Protein AF-A0A368VB04-F1 (afdb_monomer)

Radius of gyration: 42.44 Å; Cα contacts (8 Å, |Δi|>4): 68; chains: 1; bounding box: 79×36×116 Å

Sequence (180 aa):
MKTEEIRTQLQAIEAELATLAPISDSELEAQVAAGADAAELVAQDNERAMRRRVLNIQRQGLNTKLSAAIKEEAGPTVAQHQKEREKAVQAARKALQNAHAAADALAAALGDWDQAARDAEFCGIQANNAAKEAGIPKPVEPVGIGSQEFAELDKRVYQVLRPQRVPGVQLGKQQIESGV

Structure (mmCIF, N/CA/C/O backbone):
data_AF-A0A368VB04-F1
#
_entry.id   AF-A0A368VB04-F1
#
loop_
_atom_site.group_PDB
_atom_site.id
_atom_site.type_symbol
_atom_site.label_atom_id
_atom_site.label_alt_id
_atom_site.label_comp_id
_atom_site.label_asym_id
_atom_site.label_entity_id
_atom_site.label_seq_id
_atom_site.pdbx_PDB_ins_code
_atom_site.Cartn_x
_atom_site.Cartn_y
_atom_site.Cartn_z
_atom_site.occupancy
_atom_site.B_iso_or_equiv
_atom_site.auth_seq_id
_atom_site.auth_comp_id
_atom_site.auth_asym_id
_atom_site.auth_atom_id
_atom_site.pdbx_PDB_model_num
ATOM 1 N N . MET A 1 1 ? 0.640 -0.603 32.727 1.00 58.84 1 MET A N 1
ATOM 2 C CA . MET A 1 1 ? -0.520 -1.487 32.495 1.00 58.84 1 MET A CA 1
ATOM 3 C C . MET A 1 1 ? -0.385 -2.012 31.084 1.00 58.84 1 MET A C 1
ATOM 5 O O . MET A 1 1 ? -0.272 -1.191 30.182 1.00 58.84 1 MET A O 1
ATOM 9 N N . LYS A 1 2 ? -0.282 -3.326 30.896 1.00 80.81 2 LYS A N 1
ATOM 10 C CA . LYS A 1 2 ? -0.144 -3.936 29.562 1.00 80.81 2 LYS A CA 1
ATOM 11 C C . LYS A 1 2 ? -1.504 -3.949 28.859 1.00 80.81 2 LYS A C 1
ATOM 13 O O . LYS A 1 2 ? -2.521 -4.098 29.530 1.00 80.81 2 LYS A O 1
ATOM 18 N N . THR A 1 3 ? -1.539 -3.822 27.534 1.00 86.50 3 THR A N 1
ATOM 19 C CA . THR A 1 3 ? -2.775 -3.800 26.718 1.00 86.50 3 THR A CA 1
ATOM 20 C C . THR A 1 3 ? -3.736 -4.954 27.045 1.00 86.50 3 THR A C 1
ATOM 22 O O . THR A 1 3 ? -4.945 -4.744 27.143 1.00 86.50 3 THR A O 1
ATOM 25 N N . GLU A 1 4 ? -3.202 -6.144 27.329 1.00 89.00 4 GLU A N 1
ATOM 26 C CA . GLU A 1 4 ? -3.970 -7.315 27.784 1.00 89.00 4 GLU A CA 1
ATOM 27 C C . GLU A 1 4 ? -4.659 -7.118 29.143 1.00 89.00 4 GLU A C 1
ATOM 29 O O . GLU A 1 4 ? -5.818 -7.486 29.308 1.00 89.00 4 GLU A O 1
ATOM 34 N N . GLU A 1 5 ? -4.010 -6.460 30.108 1.00 90.44 5 GLU A N 1
ATO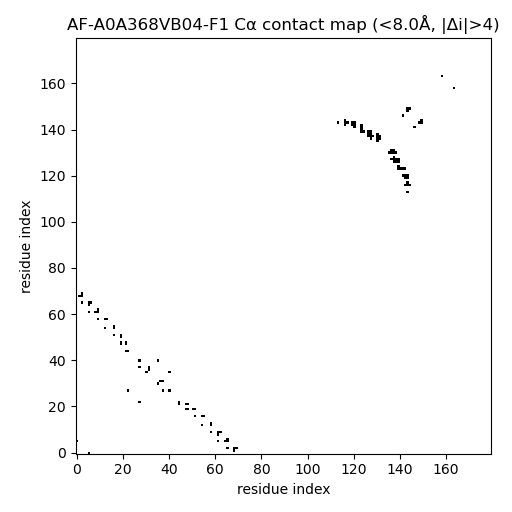M 35 C CA . GLU A 1 5 ? -4.615 -6.176 31.419 1.00 90.44 5 GLU A CA 1
ATOM 36 C C . GLU A 1 5 ? -5.828 -5.246 31.278 1.00 90.44 5 GLU A C 1
ATOM 38 O O . GLU A 1 5 ? -6.829 -5.413 31.975 1.00 90.44 5 GLU A O 1
ATOM 43 N N . ILE A 1 6 ? -5.767 -4.287 30.345 1.00 90.56 6 ILE A N 1
ATOM 44 C CA . ILE A 1 6 ? -6.876 -3.365 30.063 1.00 90.56 6 ILE A CA 1
ATOM 45 C C . ILE A 1 6 ? -8.047 -4.109 29.407 1.00 90.56 6 ILE A C 1
ATOM 47 O O . ILE A 1 6 ? -9.202 -3.860 29.754 1.00 90.56 6 ILE A O 1
ATOM 51 N N . ARG A 1 7 ? -7.763 -5.043 28.487 1.00 91.31 7 ARG A N 1
ATOM 52 C CA . ARG A 1 7 ? -8.779 -5.881 27.826 1.00 91.31 7 ARG A CA 1
ATOM 53 C C . ARG A 1 7 ? -9.513 -6.774 28.819 1.00 91.31 7 ARG A C 1
ATOM 55 O O . ARG A 1 7 ? -10.739 -6.799 28.802 1.00 91.31 7 ARG A O 1
ATOM 62 N N . THR A 1 8 ? -8.788 -7.429 29.722 1.00 94.19 8 THR A N 1
ATOM 63 C CA . THR A 1 8 ? -9.392 -8.267 30.768 1.00 94.19 8 THR A CA 1
ATOM 64 C C . THR A 1 8 ? -10.298 -7.449 31.691 1.00 94.19 8 THR A C 1
ATOM 66 O O . THR A 1 8 ? -11.404 -7.878 32.015 1.00 94.19 8 THR A O 1
ATOM 69 N N . GLN A 1 9 ? -9.878 -6.238 32.079 1.00 93.12 9 GLN A N 1
ATOM 70 C CA . GLN A 1 9 ? -10.713 -5.340 32.887 1.00 93.12 9 GLN A CA 1
ATOM 71 C C . GLN A 1 9 ? -11.972 -4.879 32.137 1.00 93.12 9 GLN A C 1
ATOM 73 O O .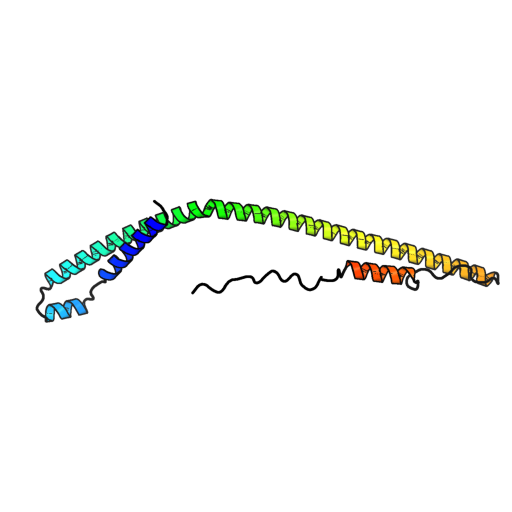 GLN A 1 9 ? -13.049 -4.827 32.727 1.00 93.12 9 GLN A O 1
ATOM 78 N N . LEU A 1 10 ? -11.864 -4.576 30.840 1.00 93.12 10 LEU A N 1
ATOM 79 C CA . LEU A 1 10 ? -13.018 -4.231 30.005 1.00 93.12 10 LEU A CA 1
ATOM 80 C C . LEU A 1 10 ? -14.009 -5.393 29.888 1.00 93.12 10 LEU A C 1
ATOM 82 O O . LEU A 1 10 ? -15.202 -5.170 30.068 1.00 93.12 10 LEU A O 1
ATOM 86 N N . GLN A 1 11 ? -13.526 -6.620 29.673 1.00 94.31 11 GLN A N 1
ATOM 87 C CA . GLN A 1 11 ? -14.375 -7.815 29.620 1.00 94.31 11 GLN A CA 1
ATOM 88 C C . GLN A 1 11 ? -15.131 -8.046 30.931 1.00 94.31 11 GLN A C 1
ATOM 90 O O . GLN A 1 11 ? -16.321 -8.353 30.907 1.00 94.31 11 GLN A O 1
ATOM 95 N N . ALA A 1 12 ? -14.473 -7.856 32.078 1.00 94.56 12 ALA A N 1
ATOM 96 C CA . ALA A 1 12 ? -15.126 -7.969 33.381 1.00 94.56 12 ALA A CA 1
ATOM 97 C C . ALA A 1 12 ? -16.248 -6.928 33.552 1.00 94.56 12 ALA A C 1
ATOM 99 O O . ALA A 1 12 ? -17.346 -7.269 33.988 1.00 94.56 12 ALA A O 1
ATOM 100 N N . ILE A 1 13 ? -16.004 -5.677 33.147 1.00 94.19 13 ILE A N 1
ATOM 101 C CA . ILE A 1 13 ? -17.016 -4.612 33.192 1.00 94.19 13 ILE A CA 1
ATOM 102 C C . ILE A 1 13 ? -18.176 -4.895 32.230 1.00 94.19 13 ILE A C 1
ATOM 104 O O . ILE A 1 13 ? -19.327 -4.626 32.564 1.00 94.19 13 ILE A O 1
ATOM 108 N N . GLU A 1 14 ? -17.908 -5.429 31.039 1.00 92.50 14 GLU A N 1
ATOM 109 C CA . GLU A 1 14 ? -18.952 -5.798 30.078 1.00 92.50 14 GLU A CA 1
ATOM 110 C C . GLU A 1 14 ? -19.821 -6.948 30.589 1.00 92.50 14 GLU A C 1
ATOM 112 O O . GLU A 1 14 ? -21.046 -6.878 30.476 1.00 92.50 14 GLU A O 1
ATOM 117 N N . ALA A 1 15 ? -19.211 -7.954 31.221 1.00 94.00 15 ALA A N 1
ATOM 118 C CA . ALA A 1 15 ? -19.938 -9.031 31.880 1.00 94.00 15 ALA A CA 1
ATOM 119 C C . ALA A 1 15 ? -20.831 -8.498 33.014 1.00 94.00 15 ALA A C 1
ATOM 121 O O . ALA A 1 15 ? -21.999 -8.869 33.102 1.00 94.00 15 ALA A O 1
ATOM 122 N N . 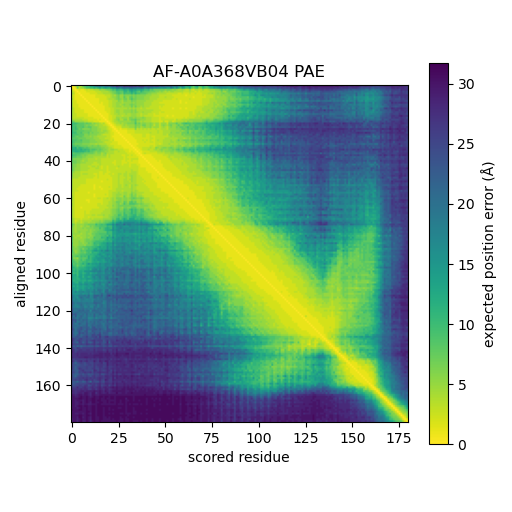GLU A 1 16 ? -20.327 -7.579 33.843 1.00 93.12 16 GLU A N 1
ATOM 123 C CA . GLU A 1 16 ? -21.108 -6.968 34.928 1.00 93.12 16 GLU A CA 1
ATOM 124 C C . GLU A 1 16 ? -22.225 -6.042 34.408 1.00 93.12 16 GLU A C 1
ATOM 126 O O . GLU A 1 16 ? -23.328 -6.007 34.947 1.00 93.12 16 GLU A O 1
ATOM 131 N N . LEU A 1 17 ? -22.002 -5.313 33.314 1.00 92.88 17 LEU A N 1
ATOM 132 C CA . LEU A 1 17 ? -23.050 -4.505 32.681 1.00 92.88 17 LEU A CA 1
ATOM 133 C C . LEU A 1 17 ? -24.180 -5.360 32.093 1.00 92.88 17 LEU A C 1
ATOM 135 O O . LEU A 1 17 ? -25.329 -4.905 32.068 1.00 92.88 17 LEU A O 1
ATOM 139 N N . ALA A 1 18 ? -23.865 -6.570 31.624 1.00 90.00 18 ALA A N 1
ATOM 140 C CA . ALA A 1 18 ? -24.850 -7.515 31.110 1.00 90.00 18 ALA A CA 1
ATOM 141 C C . ALA A 1 18 ? -25.753 -8.073 32.223 1.00 90.00 18 ALA A C 1
ATOM 143 O O . ALA A 1 18 ? -26.949 -8.242 31.998 1.00 90.00 18 ALA A O 1
ATOM 144 N N . THR A 1 19 ? -25.221 -8.300 33.432 1.00 89.81 19 THR A N 1
ATOM 145 C CA . THR A 1 19 ? -26.023 -8.777 34.577 1.00 89.81 19 THR A CA 1
ATOM 146 C C . THR A 1 19 ? -26.921 -7.693 35.171 1.00 89.81 19 THR A C 1
ATOM 148 O O . THR A 1 19 ? -27.951 -8.001 35.764 1.00 89.81 19 THR A O 1
ATOM 151 N N . LEU A 1 20 ? -26.576 -6.419 34.981 1.00 89.75 20 LEU A N 1
ATOM 152 C CA . LEU A 1 20 ? -27.342 -5.274 35.471 1.00 89.75 20 LEU A CA 1
ATOM 153 C C . LEU A 1 20 ? -28.365 -4.761 34.448 1.00 89.75 20 LEU A C 1
ATOM 155 O O . LEU A 1 20 ? -28.557 -3.552 34.363 1.00 89.75 20 LEU A O 1
ATOM 159 N N . ALA A 1 21 ? -28.969 -5.606 33.608 1.00 81.81 21 ALA A N 1
ATOM 160 C CA . ALA A 1 21 ? -29.948 -5.163 32.606 1.00 81.81 21 ALA A CA 1
ATOM 161 C C . ALA A 1 21 ? -31.099 -4.336 33.239 1.00 81.81 21 ALA A C 1
ATOM 163 O O . ALA A 1 21 ? -31.508 -4.652 34.361 1.00 81.81 21 ALA A O 1
ATOM 164 N N . PRO A 1 22 ? -31.591 -3.269 32.569 1.00 80.62 22 PRO A N 1
ATOM 165 C CA . PRO A 1 22 ? -32.712 -2.478 33.079 1.00 80.62 22 PRO A CA 1
ATOM 166 C C . PRO A 1 22 ? -33.953 -3.359 33.193 1.00 80.62 22 PRO A C 1
ATOM 168 O O . PRO A 1 22 ? -34.214 -4.140 32.276 1.00 80.62 22 PRO A O 1
ATOM 171 N N . ILE A 1 23 ? -34.703 -3.220 34.283 1.00 84.75 23 ILE A N 1
ATOM 172 C CA . ILE A 1 23 ? -36.006 -3.871 34.423 1.00 84.75 23 ILE A CA 1
ATOM 173 C C . ILE A 1 23 ? -37.043 -2.963 33.760 1.00 84.75 23 ILE A C 1
ATOM 175 O O . ILE A 1 23 ? -37.011 -1.747 33.935 1.00 84.75 23 ILE A O 1
ATOM 179 N N . SER A 1 24 ? -37.938 -3.529 32.957 1.00 87.25 24 SER A N 1
ATOM 180 C CA . SER A 1 24 ? -39.037 -2.765 32.360 1.00 87.25 24 SER A CA 1
ATOM 181 C C . SER A 1 24 ? -40.149 -2.482 33.373 1.00 87.25 24 SER A C 1
ATOM 183 O O . SER A 1 24 ? -40.398 -3.286 34.272 1.00 87.25 24 SER A O 1
ATOM 185 N N . ASP A 1 25 ? -40.895 -1.392 33.174 1.00 86.75 25 ASP A N 1
ATOM 186 C CA . ASP A 1 25 ? -42.062 -1.064 34.008 1.00 86.75 25 ASP A CA 1
ATOM 187 C C . ASP A 1 25 ? -43.077 -2.219 34.046 1.00 86.75 25 ASP A C 1
ATOM 189 O O . ASP A 1 25 ? -43.601 -2.550 35.105 1.00 86.75 25 ASP A O 1
ATOM 193 N N . SER A 1 26 ? -43.264 -2.933 32.930 1.00 89.00 26 SER A N 1
ATOM 194 C CA . SER A 1 26 ? -44.121 -4.125 32.869 1.00 89.00 26 SER A CA 1
ATOM 195 C C . SER A 1 26 ? -43.632 -5.294 33.734 1.00 89.00 26 SER A C 1
ATOM 197 O O . SER A 1 26 ? -44.439 -6.046 34.279 1.00 89.00 26 SER A O 1
ATOM 199 N N . GLU A 1 27 ? -42.315 -5.475 33.871 1.00 90.12 27 GLU A N 1
ATOM 200 C CA . GLU A 1 27 ? -41.739 -6.509 34.742 1.00 90.12 27 GLU A CA 1
ATOM 201 C C . GLU A 1 27 ? -41.819 -6.112 36.220 1.00 90.12 27 GLU A C 1
ATOM 203 O O . GLU A 1 27 ? -41.968 -6.987 37.076 1.00 90.12 27 GLU A O 1
ATOM 208 N N . LEU A 1 28 ? -41.744 -4.813 36.524 1.00 89.44 28 LEU A N 1
ATOM 209 C CA . LEU A 1 28 ? -41.976 -4.284 37.869 1.00 89.44 28 LEU A CA 1
ATOM 210 C C . LEU A 1 28 ? -43.452 -4.440 38.264 1.00 89.44 28 LEU A C 1
ATOM 212 O O . LEU A 1 28 ? -43.741 -4.970 39.335 1.00 89.44 28 LEU A O 1
ATOM 216 N N . GLU A 1 29 ? -44.387 -4.075 37.383 1.00 89.94 29 GLU A N 1
ATOM 217 C CA . GLU A 1 29 ? -45.833 -4.246 37.586 1.00 89.94 29 GLU A CA 1
ATOM 218 C C . GLU A 1 29 ? -46.211 -5.712 37.834 1.00 89.94 29 GLU A C 1
ATOM 220 O O . GLU A 1 29 ? -46.983 -6.007 38.748 1.00 89.94 29 GLU A O 1
ATOM 225 N N . ALA A 1 30 ? -45.627 -6.645 37.075 1.00 92.25 30 ALA A N 1
ATOM 226 C CA . ALA A 1 30 ? -45.846 -8.076 37.269 1.00 92.25 30 ALA A CA 1
ATOM 2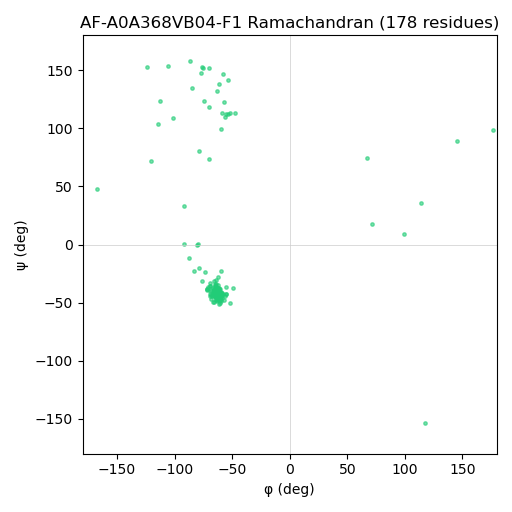27 C C . ALA A 1 30 ? -45.364 -8.568 38.648 1.00 92.25 30 ALA A C 1
ATOM 229 O O . ALA A 1 30 ? -46.025 -9.401 39.269 1.00 92.25 30 ALA A O 1
ATOM 230 N N . GLN A 1 31 ? -44.243 -8.043 39.153 1.00 90.44 31 GLN A N 1
ATOM 231 C CA . GLN A 1 31 ? -43.717 -8.396 40.477 1.00 90.44 31 GLN A CA 1
ATOM 232 C C . GLN A 1 31 ? -44.559 -7.803 41.611 1.00 90.44 31 GLN A C 1
ATOM 234 O O . GLN A 1 31 ? -44.824 -8.488 42.599 1.00 90.44 31 GLN A O 1
ATOM 239 N N . VAL A 1 32 ? -45.049 -6.572 41.450 1.00 92.38 32 VAL A N 1
ATOM 240 C CA . VAL A 1 32 ? -45.986 -5.952 42.401 1.00 92.38 32 VAL A CA 1
ATOM 241 C C . VAL A 1 32 ? -47.308 -6.720 42.435 1.00 92.38 32 VAL A C 1
ATOM 243 O O . VAL A 1 32 ? -47.815 -7.027 43.512 1.00 92.38 32 VAL A O 1
ATOM 246 N N . ALA A 1 33 ? -47.840 -7.118 41.275 1.00 92.19 33 ALA A N 1
ATOM 247 C CA . ALA A 1 33 ? -49.032 -7.963 41.188 1.00 92.19 33 ALA A CA 1
ATOM 248 C C . ALA A 1 33 ? -48.834 -9.348 41.839 1.00 92.19 33 ALA A C 1
ATOM 250 O O . ALA A 1 33 ? -49.792 -9.931 42.346 1.00 92.19 33 ALA A O 1
ATOM 251 N N . ALA A 1 34 ? -47.596 -9.853 41.871 1.00 93.88 34 ALA A N 1
ATOM 252 C CA . ALA A 1 34 ? -47.211 -11.074 42.578 1.00 93.88 34 ALA A CA 1
ATOM 253 C C . ALA A 1 34 ? -46.991 -10.879 44.096 1.00 93.88 34 ALA A C 1
ATOM 255 O O . ALA A 1 34 ? -46.700 -11.851 44.794 1.00 93.88 34 ALA A O 1
ATOM 256 N N . GLY A 1 35 ? -47.156 -9.658 44.619 1.00 90.00 35 GLY A N 1
ATOM 257 C CA . GLY A 1 35 ? -47.092 -9.337 46.048 1.00 90.00 35 GLY A CA 1
ATOM 258 C C . GLY A 1 35 ? -45.763 -8.756 46.539 1.00 90.00 35 GLY A C 1
ATOM 259 O O . GLY A 1 35 ? -45.587 -8.636 47.750 1.00 90.00 35 GLY A O 1
ATOM 260 N N . ALA A 1 36 ? -44.831 -8.406 45.648 1.00 91.06 36 ALA A N 1
ATOM 261 C CA . ALA A 1 36 ? -43.601 -7.705 46.023 1.00 91.06 36 ALA A CA 1
ATOM 262 C C . ALA A 1 36 ? -43.855 -6.216 46.338 1.00 91.06 36 ALA A C 1
ATOM 264 O O . ALA A 1 36 ? -44.771 -5.599 45.789 1.00 91.06 36 ALA A O 1
ATOM 265 N N . ASP A 1 37 ? -43.027 -5.624 47.205 1.00 94.06 37 ASP A N 1
ATOM 266 C CA . ASP A 1 37 ? -43.139 -4.210 47.575 1.00 94.06 37 ASP A CA 1
ATOM 267 C C . ASP A 1 37 ? -42.639 -3.290 46.450 1.00 94.06 37 ASP A C 1
ATOM 269 O O . ASP A 1 37 ? -41.494 -3.373 46.000 1.00 94.06 37 ASP A O 1
ATOM 273 N N . ALA A 1 38 ? -43.506 -2.383 45.998 1.00 87.50 38 ALA A N 1
ATOM 274 C CA . ALA A 1 38 ? -43.201 -1.490 44.886 1.00 87.50 38 ALA A CA 1
ATOM 275 C C . ALA A 1 38 ? -42.055 -0.510 45.197 1.00 87.50 38 ALA A C 1
ATOM 277 O O . ALA A 1 38 ? -41.266 -0.190 44.307 1.00 87.50 38 ALA A O 1
ATOM 278 N N . ALA A 1 39 ? -41.940 -0.029 46.440 1.00 90.19 39 ALA A N 1
ATOM 279 C CA . ALA A 1 39 ? -40.892 0.916 46.816 1.00 90.19 39 ALA A CA 1
ATOM 280 C C . ALA A 1 39 ? -39.521 0.228 46.870 1.00 90.19 39 ALA A C 1
ATOM 282 O O . ALA A 1 39 ? -38.528 0.805 46.422 1.00 90.19 39 ALA A O 1
ATOM 283 N N . GLU A 1 40 ? -39.470 -1.014 47.350 1.00 90.88 40 GLU A N 1
ATOM 284 C CA . GLU A 1 40 ? -38.259 -1.831 47.362 1.00 90.88 40 GLU A CA 1
ATOM 285 C C . GLU A 1 40 ? -37.781 -2.158 45.940 1.00 90.88 40 GLU A C 1
ATOM 287 O O . GLU A 1 40 ? -36.601 -1.986 45.633 1.00 90.88 40 GLU A O 1
ATOM 292 N N . LEU A 1 41 ? -38.691 -2.537 45.036 1.00 89.25 41 LEU A N 1
ATOM 293 C CA . LEU A 1 41 ? -38.356 -2.814 43.635 1.00 89.25 41 LEU A CA 1
ATOM 294 C C . LEU A 1 41 ? -37.801 -1.581 42.907 1.00 89.25 41 LEU A C 1
ATOM 296 O O . LEU A 1 41 ? -36.791 -1.673 42.206 1.00 89.25 41 LEU A O 1
ATOM 300 N N . VAL A 1 42 ? -38.407 -0.408 43.118 1.00 88.12 42 VAL A N 1
ATOM 301 C CA . VAL A 1 42 ? -37.915 0.861 42.555 1.00 88.12 42 VAL A CA 1
ATOM 302 C C . VAL A 1 42 ? -36.561 1.250 43.158 1.00 88.12 42 VAL A C 1
ATOM 304 O O . VAL A 1 42 ? -35.691 1.765 42.453 1.00 88.12 42 VAL A O 1
ATOM 307 N N . ALA A 1 43 ? -36.334 1.003 44.450 1.00 89.94 43 ALA A N 1
ATOM 308 C CA . ALA A 1 43 ? -35.036 1.246 45.077 1.00 89.94 43 ALA A CA 1
ATOM 309 C C . ALA A 1 43 ? -33.936 0.348 44.479 1.00 89.94 43 ALA A C 1
ATOM 311 O O . ALA A 1 43 ? -32.848 0.841 44.169 1.00 89.94 43 ALA A O 1
ATOM 312 N N . GLN A 1 44 ? -34.233 -0.933 44.244 1.00 89.38 44 GLN A N 1
ATOM 313 C CA . GLN A 1 44 ? -33.309 -1.881 43.615 1.00 89.38 44 GLN A CA 1
ATOM 314 C C . GLN A 1 44 ? -32.992 -1.508 42.159 1.00 89.38 44 GLN A C 1
ATOM 316 O O . GLN A 1 44 ? -31.831 -1.583 41.748 1.00 89.38 44 GLN A O 1
ATOM 321 N N . ASP A 1 45 ? -33.982 -1.070 41.375 1.00 89.06 45 ASP A N 1
ATOM 322 C CA . ASP A 1 45 ? -33.743 -0.617 39.999 1.00 89.06 45 ASP A CA 1
ATOM 323 C C . ASP A 1 45 ? -32.881 0.659 39.957 1.00 89.06 45 ASP A C 1
ATOM 325 O O . ASP A 1 45 ? -31.916 0.745 39.193 1.00 89.06 45 ASP A O 1
ATOM 329 N N . ASN A 1 46 ? -33.120 1.602 40.874 1.00 90.06 46 ASN A N 1
ATOM 330 C CA . ASN A 1 46 ? -32.281 2.794 41.017 1.00 90.06 46 ASN A CA 1
ATOM 331 C C . ASN A 1 46 ? -30.823 2.454 41.373 1.00 90.06 46 ASN A C 1
ATOM 333 O O . ASN A 1 46 ? -29.893 3.049 40.817 1.00 90.06 46 ASN A O 1
ATOM 337 N N . GLU A 1 47 ? -30.594 1.489 42.268 1.00 90.94 47 GLU A N 1
ATOM 338 C CA . GLU A 1 47 ? -29.245 1.028 42.614 1.00 90.94 47 GLU A CA 1
ATOM 339 C C . GLU A 1 47 ? -28.543 0.386 41.406 1.00 90.94 47 GLU A C 1
ATOM 341 O O . GLU A 1 47 ? -27.387 0.711 41.101 1.00 90.94 47 GLU A O 1
ATOM 346 N N . ARG A 1 48 ? -29.260 -0.454 40.644 1.00 90.94 48 ARG A N 1
ATOM 347 C CA . ARG A 1 48 ? -28.761 -1.026 39.383 1.00 90.94 48 ARG A CA 1
ATOM 348 C C . ARG A 1 48 ? -28.406 0.066 38.381 1.00 90.94 48 ARG A C 1
ATOM 350 O O . ARG A 1 48 ? -27.319 0.028 37.801 1.00 90.94 48 ARG A O 1
ATOM 357 N N . ALA A 1 49 ? -29.270 1.062 38.198 1.00 90.25 49 ALA A N 1
ATOM 358 C CA . ALA A 1 49 ? -29.044 2.178 37.285 1.00 90.25 49 ALA A CA 1
ATOM 359 C C . ALA A 1 49 ? -27.801 2.997 37.672 1.00 90.25 49 ALA A C 1
ATOM 361 O O . ALA A 1 49 ? -26.970 3.313 36.811 1.00 90.25 49 ALA A O 1
ATOM 362 N N . MET A 1 50 ? -27.613 3.284 38.965 1.00 93.19 50 MET A N 1
ATOM 363 C CA . MET A 1 50 ? -26.405 3.948 39.462 1.00 93.19 50 MET A CA 1
ATOM 364 C C . MET A 1 50 ? -25.150 3.121 39.181 1.00 93.19 50 MET A C 1
ATOM 366 O O . MET A 1 50 ? -24.177 3.645 38.629 1.00 93.19 50 MET A O 1
ATOM 370 N N . ARG A 1 51 ? -25.176 1.818 39.479 1.00 93.44 51 ARG A N 1
ATOM 371 C CA . ARG A 1 51 ? -24.035 0.924 39.248 1.00 93.44 51 ARG A CA 1
ATOM 372 C C . ARG A 1 51 ? -23.693 0.794 37.764 1.00 93.44 51 ARG A C 1
ATOM 374 O O . ARG A 1 51 ? -22.526 0.936 37.396 1.00 93.44 51 ARG A O 1
ATOM 381 N N . ARG A 1 52 ? -24.694 0.660 36.884 1.00 94.06 52 ARG A N 1
ATOM 382 C CA . ARG A 1 52 ? -24.510 0.714 35.419 1.00 94.06 52 ARG A CA 1
ATOM 383 C C . ARG A 1 52 ? -23.826 2.004 34.987 1.00 94.06 52 ARG A C 1
ATOM 385 O O . ARG A 1 52 ? -22.968 1.982 34.105 1.00 94.06 52 ARG A O 1
ATOM 392 N N . ARG A 1 53 ? -24.211 3.147 35.558 1.00 94.19 53 ARG A N 1
ATOM 393 C CA . ARG A 1 53 ? -23.627 4.446 35.199 1.00 94.19 53 ARG A CA 1
ATOM 394 C C . ARG A 1 53 ? -22.148 4.513 35.576 1.00 9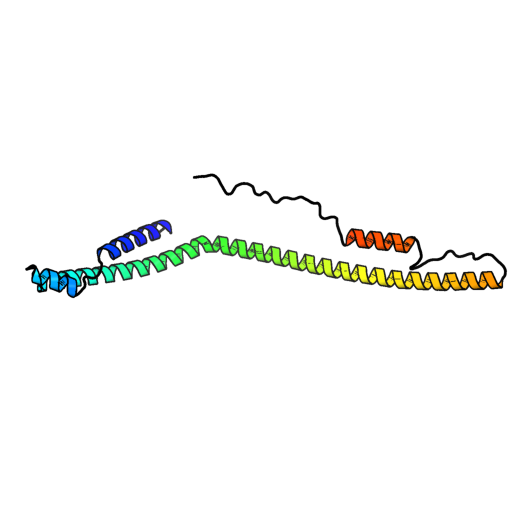4.19 53 ARG A C 1
ATOM 396 O O . ARG A 1 53 ? -21.342 4.934 34.748 1.00 94.19 53 ARG A O 1
ATOM 403 N N . VAL A 1 54 ? -21.786 4.042 36.769 1.00 95.12 54 VAL A N 1
ATOM 404 C CA . VAL A 1 54 ? -20.386 3.955 37.222 1.00 95.12 54 VAL A CA 1
ATOM 405 C C . VAL A 1 54 ? -19.564 3.054 36.298 1.00 95.12 54 VAL A C 1
ATOM 407 O O . VAL A 1 54 ? -18.526 3.481 35.791 1.00 95.12 54 VAL A O 1
ATOM 410 N N . LEU A 1 55 ? -20.056 1.848 36.009 1.00 95.38 55 LEU A N 1
ATOM 411 C CA . LEU A 1 55 ? -19.383 0.890 35.127 1.00 95.38 55 LEU A CA 1
ATOM 412 C C . LEU A 1 55 ? -19.212 1.431 33.702 1.00 95.38 55 LEU A C 1
ATOM 414 O O . LEU A 1 55 ? -18.155 1.267 33.100 1.00 95.38 55 LEU A O 1
ATOM 418 N N . ASN A 1 56 ? -20.203 2.148 33.166 1.00 94.31 56 ASN A N 1
ATOM 419 C CA . ASN A 1 56 ? -20.088 2.785 31.852 1.00 94.31 56 ASN A CA 1
ATOM 420 C C . ASN A 1 56 ? -18.994 3.862 31.806 1.00 94.31 56 ASN A C 1
ATOM 422 O O . ASN A 1 56 ? -18.263 3.940 30.815 1.00 94.31 56 ASN A O 1
ATOM 426 N N . ILE A 1 57 ? -18.853 4.666 32.864 1.00 95.50 57 ILE A N 1
ATOM 427 C CA . ILE A 1 57 ? -17.781 5.668 32.980 1.00 95.50 57 ILE A CA 1
ATOM 428 C C . ILE A 1 57 ? -16.415 4.975 33.050 1.00 95.50 57 ILE A C 1
ATOM 430 O O . ILE A 1 57 ? -15.487 5.351 32.331 1.00 95.50 57 ILE A O 1
ATOM 434 N N . GLN A 1 58 ? -16.292 3.922 33.863 1.00 94.06 58 GLN A N 1
ATOM 435 C CA . GLN A 1 58 ? -15.063 3.131 33.964 1.00 94.06 58 GLN A CA 1
ATOM 436 C C . GLN A 1 58 ? -14.694 2.480 32.625 1.00 94.06 58 GLN A C 1
ATOM 438 O O . GLN A 1 58 ? -13.545 2.583 32.193 1.00 94.06 58 GLN A O 1
ATOM 443 N N . ARG A 1 59 ? -15.675 1.907 31.914 1.00 95.06 59 ARG A N 1
ATOM 444 C CA . ARG A 1 59 ? -15.510 1.351 30.564 1.00 95.06 59 ARG A CA 1
ATOM 445 C C . ARG A 1 59 ? -14.971 2.392 29.586 1.00 95.06 59 ARG A C 1
ATOM 447 O O . ARG A 1 59 ? -14.013 2.123 28.869 1.00 95.06 59 ARG A O 1
ATOM 454 N N . GLN A 1 60 ? -15.548 3.595 29.556 1.00 94.25 60 GLN A N 1
ATOM 455 C CA . GLN A 1 60 ? -15.070 4.679 28.686 1.00 94.25 60 GLN A CA 1
ATOM 456 C C . GLN A 1 60 ? -13.629 5.097 29.017 1.00 94.25 60 GLN A C 1
ATOM 458 O O . GLN A 1 60 ? -12.811 5.282 28.109 1.00 94.25 60 GLN A O 1
ATOM 463 N N . GLY A 1 61 ? -13.293 5.195 30.306 1.00 93.88 61 GLY A N 1
ATOM 464 C CA . GLY A 1 61 ? -11.930 5.482 30.753 1.00 93.88 61 GLY A CA 1
ATOM 465 C C . GLY A 1 61 ? -10.931 4.403 30.324 1.00 93.88 61 GLY A C 1
ATOM 466 O O . GLY A 1 61 ? -9.858 4.728 29.811 1.00 93.88 61 GLY A O 1
ATOM 467 N N . LEU A 1 62 ? -11.285 3.123 30.473 1.00 93.69 62 LEU A N 1
ATOM 468 C CA . LEU A 1 62 ? -10.442 2.003 30.047 1.00 93.69 62 LEU A CA 1
ATOM 469 C C . LEU A 1 62 ? -10.310 1.916 28.524 1.00 93.69 62 LEU A C 1
ATOM 471 O O . LEU A 1 62 ? -9.203 1.706 28.046 1.00 93.69 62 LEU A O 1
ATOM 475 N N . ASN A 1 63 ? -11.372 2.169 27.755 1.00 92.00 63 ASN A N 1
ATOM 476 C CA . ASN A 1 63 ? -11.301 2.240 26.290 1.00 92.00 63 ASN A CA 1
ATOM 477 C C . ASN A 1 63 ? -10.338 3.334 25.811 1.00 92.00 63 ASN A C 1
ATOM 479 O O . ASN A 1 63 ? -9.557 3.122 24.883 1.00 92.00 63 ASN A O 1
ATOM 483 N N . THR A 1 64 ? -10.349 4.491 26.474 1.00 93.06 64 THR A N 1
ATOM 484 C CA . THR A 1 64 ? -9.416 5.585 26.172 1.00 93.06 64 THR A CA 1
ATOM 485 C C . THR A 1 64 ? -7.970 5.169 26.457 1.00 93.06 64 THR A C 1
ATOM 487 O O . THR A 1 64 ? -7.091 5.374 25.618 1.00 93.06 64 THR A O 1
ATOM 490 N N . LYS A 1 65 ? -7.723 4.518 27.603 1.00 92.38 65 LYS A N 1
ATOM 491 C CA . LYS A 1 65 ? -6.400 3.979 27.963 1.00 92.38 65 LYS A CA 1
ATOM 492 C C . LYS A 1 65 ? -5.943 2.869 27.014 1.00 92.38 65 LYS A C 1
ATOM 494 O O . LYS A 1 65 ? -4.782 2.861 26.624 1.00 92.38 65 LYS A O 1
ATOM 499 N N . LEU A 1 66 ? -6.846 1.977 26.609 1.00 92.31 66 LEU A N 1
ATOM 500 C CA . LEU A 1 66 ? -6.570 0.901 25.657 1.00 92.31 66 LEU A CA 1
ATOM 501 C C . LEU A 1 66 ? -6.158 1.469 24.297 1.00 92.31 66 LEU A C 1
ATOM 503 O O . LEU A 1 66 ? -5.163 1.041 23.725 1.00 92.31 66 LEU A O 1
ATOM 507 N N . SER A 1 67 ? -6.891 2.466 23.799 1.00 89.25 67 SER A N 1
ATOM 508 C CA . SER A 1 67 ? -6.563 3.143 22.541 1.00 89.25 67 SER A CA 1
ATOM 509 C C . SER A 1 67 ? -5.180 3.799 22.589 1.00 89.25 67 SER A C 1
ATOM 511 O O . SER A 1 67 ? -4.411 3.675 21.637 1.00 89.25 67 SER A O 1
ATOM 513 N N . ALA A 1 68 ? -4.838 4.463 23.698 1.00 90.19 68 ALA A N 1
ATOM 514 C CA . ALA A 1 68 ? -3.516 5.056 23.888 1.00 90.19 68 ALA A CA 1
ATOM 515 C C . ALA A 1 68 ? -2.404 3.992 23.924 1.00 90.19 68 ALA A C 1
ATOM 517 O O . ALA A 1 68 ? -1.424 4.129 23.197 1.00 90.19 68 ALA A O 1
ATOM 518 N N . ALA A 1 69 ? -2.597 2.909 24.684 1.00 90.12 69 ALA A N 1
ATOM 519 C CA . ALA A 1 69 ? -1.629 1.818 24.797 1.00 90.12 69 ALA A CA 1
ATOM 520 C C . ALA A 1 69 ? -1.382 1.113 23.452 1.00 90.12 69 ALA A C 1
ATOM 522 O O . ALA A 1 69 ? -0.237 0.913 23.062 1.00 90.12 69 ALA A O 1
ATOM 523 N N . ILE A 1 70 ? -2.440 0.830 22.681 1.00 87.06 70 ILE A N 1
ATOM 524 C CA . ILE A 1 70 ? -2.312 0.239 21.338 1.00 87.06 70 ILE A CA 1
ATOM 525 C C . ILE A 1 70 ? -1.521 1.161 20.402 1.00 87.06 70 ILE A C 1
ATOM 527 O O . ILE A 1 70 ? -0.687 0.689 19.632 1.00 87.06 70 ILE A O 1
ATOM 531 N N . LYS A 1 71 ? -1.770 2.477 20.445 1.00 87.06 71 LYS A N 1
ATOM 532 C CA . LYS A 1 71 ? -1.025 3.448 19.625 1.00 87.06 71 LYS A CA 1
ATOM 533 C C . LYS A 1 71 ? 0.450 3.507 20.007 1.00 87.06 71 LYS A C 1
ATOM 535 O O . LYS A 1 71 ? 1.289 3.630 19.121 1.00 87.06 71 LYS A O 1
ATOM 540 N N . GLU A 1 72 ? 0.755 3.429 21.295 1.00 89.50 72 GLU A N 1
ATOM 541 C CA . GLU A 1 72 ? 2.125 3.425 21.803 1.00 89.50 72 GLU A CA 1
ATOM 542 C C . GLU A 1 72 ? 2.873 2.146 21.401 1.00 89.50 72 GLU A C 1
ATOM 544 O O . GLU A 1 72 ? 3.992 2.227 20.901 1.00 89.50 72 GLU A O 1
ATOM 549 N N . GLU A 1 73 ? 2.232 0.978 21.519 1.00 88.19 73 GLU A N 1
ATOM 550 C CA . GLU A 1 73 ? 2.814 -0.314 21.133 1.00 88.19 73 GLU A CA 1
ATOM 551 C C . GLU A 1 73 ? 2.999 -0.449 19.611 1.00 88.19 73 GLU A C 1
ATOM 553 O O . GLU A 1 73 ? 4.045 -0.903 19.148 1.00 88.19 73 GLU A O 1
ATOM 558 N N . ALA A 1 74 ? 2.008 -0.041 18.810 1.00 85.19 74 ALA A N 1
ATOM 559 C CA . ALA A 1 74 ? 2.047 -0.186 17.351 1.00 85.19 74 ALA A CA 1
ATOM 560 C C . ALA A 1 74 ? 2.811 0.942 16.636 1.00 85.19 74 ALA A C 1
ATOM 562 O O . ALA A 1 74 ? 3.272 0.761 15.505 1.00 85.19 74 ALA A O 1
ATOM 563 N N . GLY A 1 75 ? 2.940 2.113 17.266 1.00 85.62 75 GLY A N 1
ATOM 564 C CA . GLY A 1 75 ? 3.529 3.319 16.680 1.00 85.62 75 GLY A CA 1
ATOM 565 C C . GLY A 1 75 ? 4.920 3.107 16.066 1.00 85.62 75 GLY A C 1
ATOM 566 O O . GLY A 1 75 ? 5.106 3.460 14.898 1.00 85.62 75 GLY A O 1
ATOM 567 N N . PRO A 1 76 ? 5.884 2.494 16.782 1.00 90.31 76 PRO A N 1
ATOM 568 C CA . PRO A 1 76 ? 7.228 2.247 16.259 1.00 90.31 76 PRO A CA 1
ATOM 569 C C . PRO A 1 76 ? 7.245 1.353 15.014 1.00 90.31 76 PRO A C 1
ATOM 571 O O . PRO A 1 76 ? 7.910 1.678 14.030 1.00 90.31 76 PRO A O 1
ATOM 574 N N . THR A 1 77 ? 6.478 0.260 15.016 1.00 88.44 77 THR A N 1
AT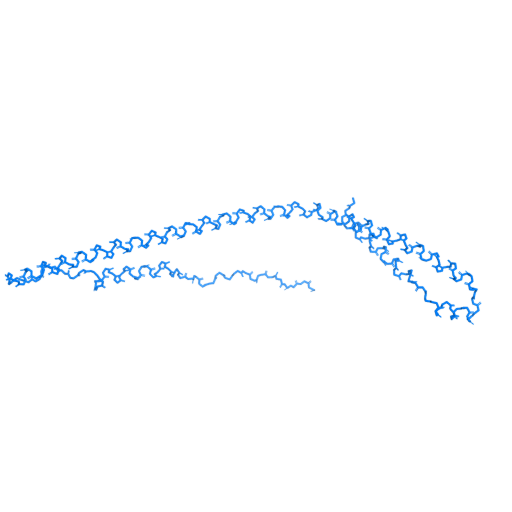OM 575 C CA . THR A 1 77 ? 6.398 -0.675 13.882 1.00 88.44 77 THR A CA 1
ATOM 576 C C . THR A 1 77 ? 5.751 -0.023 12.662 1.00 88.44 77 THR A C 1
ATOM 578 O O . THR A 1 77 ? 6.245 -0.164 11.543 1.00 88.44 77 THR A O 1
ATOM 581 N N . VAL A 1 78 ? 4.681 0.755 12.863 1.00 88.31 78 VAL A N 1
ATOM 582 C CA . VAL A 1 78 ? 4.041 1.521 11.783 1.00 88.31 78 VAL A CA 1
ATOM 583 C C . VAL A 1 78 ? 5.014 2.542 11.191 1.00 88.31 78 VAL A C 1
ATOM 585 O O . VAL A 1 78 ? 5.146 2.620 9.969 1.00 88.31 78 VAL A O 1
ATOM 588 N N . ALA A 1 79 ? 5.734 3.288 12.033 1.00 87.62 79 ALA A N 1
ATOM 589 C CA . ALA A 1 79 ? 6.728 4.260 11.585 1.00 87.62 79 ALA A CA 1
ATOM 590 C C . ALA A 1 79 ? 7.874 3.595 10.799 1.00 87.62 79 ALA A C 1
ATOM 592 O O . ALA A 1 79 ? 8.302 4.115 9.765 1.00 87.62 79 ALA A O 1
ATOM 593 N N . GLN A 1 80 ? 8.339 2.421 11.238 1.00 92.69 80 GLN A N 1
ATOM 594 C CA . GLN A 1 80 ? 9.355 1.650 10.523 1.00 92.69 80 GLN A CA 1
ATOM 595 C C . GLN A 1 80 ? 8.877 1.246 9.122 1.00 92.69 80 GLN A C 1
ATOM 597 O O . GLN A 1 80 ? 9.564 1.527 8.137 1.00 92.69 80 GLN A O 1
ATOM 602 N N . HIS A 1 81 ? 7.689 0.652 9.007 1.00 90.56 81 HIS A N 1
ATOM 603 C CA . HIS A 1 81 ? 7.152 0.242 7.709 1.00 90.56 81 HIS A CA 1
ATOM 604 C C . HIS A 1 81 ? 6.871 1.425 6.778 1.00 90.56 81 HIS A C 1
ATOM 606 O O . HIS A 1 81 ? 7.076 1.317 5.568 1.00 90.56 81 HIS A O 1
ATOM 612 N N . GLN A 1 82 ? 6.451 2.576 7.310 1.00 88.94 82 GLN A N 1
ATOM 613 C CA . GLN A 1 82 ? 6.306 3.796 6.512 1.00 88.94 82 GLN A CA 1
ATOM 614 C C . GLN A 1 82 ? 7.645 4.235 5.911 1.00 88.94 82 GLN A C 1
ATOM 616 O O . GLN A 1 82 ? 7.720 4.489 4.708 1.00 88.94 82 GLN A O 1
ATOM 621 N N . LYS A 1 83 ? 8.718 4.228 6.706 1.00 92.19 83 LYS A N 1
ATOM 622 C CA . LYS A 1 83 ? 10.070 4.561 6.239 1.00 92.19 83 LYS A CA 1
ATOM 623 C C . LYS A 1 83 ? 10.585 3.576 5.183 1.00 92.19 83 LYS A C 1
ATOM 625 O O . LYS A 1 83 ? 11.177 3.983 4.182 1.00 92.19 83 LYS A O 1
ATOM 630 N N . GLU A 1 84 ? 10.359 2.278 5.377 1.00 91.44 84 GLU A N 1
ATOM 631 C CA . GLU A 1 84 ? 10.722 1.238 4.404 1.00 91.44 84 GLU A CA 1
ATOM 632 C C . GLU A 1 84 ? 9.965 1.416 3.082 1.00 91.44 84 GLU A C 1
ATOM 634 O O . GLU A 1 84 ? 10.568 1.374 2.004 1.00 91.44 84 GLU A O 1
ATOM 639 N N . ARG A 1 85 ? 8.661 1.702 3.158 1.00 92.44 85 ARG A N 1
ATOM 640 C CA . ARG A 1 85 ? 7.826 2.011 1.994 1.00 92.44 85 ARG A CA 1
ATOM 641 C C . ARG A 1 85 ? 8.332 3.242 1.248 1.00 92.44 85 ARG A C 1
ATOM 643 O O . ARG A 1 85 ? 8.424 3.205 0.025 1.00 92.44 85 ARG A O 1
ATOM 650 N N . GLU A 1 86 ? 8.677 4.321 1.945 1.00 95.19 86 GLU A N 1
ATOM 651 C CA . GLU A 1 86 ? 9.220 5.533 1.318 1.00 95.19 86 GLU A CA 1
ATOM 652 C C . GLU A 1 86 ? 10.529 5.261 0.574 1.00 95.19 86 GLU A C 1
ATOM 654 O O . GLU A 1 86 ? 10.685 5.684 -0.575 1.00 95.19 86 GLU A O 1
ATOM 659 N N . LYS A 1 87 ? 11.436 4.481 1.173 1.00 93.44 87 LYS A N 1
ATOM 660 C CA . LYS A 1 87 ? 12.679 4.049 0.519 1.00 93.44 87 LYS A CA 1
ATOM 661 C C . LYS A 1 87 ? 12.395 3.243 -0.753 1.00 93.44 87 LYS A C 1
ATOM 663 O O . LYS A 1 87 ? 13.020 3.488 -1.786 1.00 93.44 87 LYS A O 1
ATOM 668 N N . ALA A 1 88 ? 11.437 2.316 -0.702 1.00 90.69 88 ALA A N 1
ATOM 669 C CA . ALA A 1 88 ? 11.033 1.526 -1.863 1.00 90.69 88 ALA A CA 1
ATOM 670 C C . ALA A 1 88 ? 10.423 2.401 -2.973 1.00 90.69 88 ALA A C 1
ATOM 672 O O . ALA A 1 88 ? 10.758 2.236 -4.145 1.00 90.69 88 ALA A O 1
ATOM 673 N N . VAL A 1 89 ? 9.591 3.384 -2.615 1.00 94.00 89 VAL A N 1
ATOM 674 C CA . VAL A 1 89 ? 9.007 4.345 -3.566 1.00 94.00 89 VAL A CA 1
ATOM 675 C C . VAL A 1 89 ? 10.090 5.178 -4.248 1.00 94.00 89 VAL A C 1
ATOM 677 O O . VAL A 1 89 ? 10.042 5.368 -5.463 1.00 94.00 89 VAL A O 1
ATOM 680 N N . GLN A 1 90 ? 11.084 5.661 -3.503 1.00 94.69 90 GLN A N 1
ATOM 681 C CA . GLN A 1 90 ? 12.200 6.410 -4.085 1.00 94.69 90 GLN A CA 1
ATOM 682 C C . GLN A 1 90 ? 13.021 5.551 -5.054 1.00 94.69 90 GLN A C 1
ATOM 684 O O . GLN A 1 90 ? 13.340 6.005 -6.154 1.00 94.69 90 GLN A O 1
ATOM 689 N N . ALA A 1 91 ? 13.309 4.298 -4.691 1.00 93.19 91 ALA A N 1
ATOM 690 C CA . ALA A 1 91 ? 14.002 3.362 -5.573 1.00 93.19 91 ALA A CA 1
ATOM 691 C C . ALA A 1 91 ? 13.205 3.089 -6.861 1.00 93.19 91 ALA A C 1
ATOM 693 O O . ALA A 1 91 ? 13.766 3.156 -7.954 1.00 93.19 91 ALA A O 1
ATOM 694 N N . ALA A 1 92 ? 11.892 2.867 -6.747 1.00 88.75 92 ALA A N 1
ATOM 695 C CA . ALA A 1 92 ? 11.009 2.661 -7.893 1.00 88.75 92 ALA A CA 1
ATOM 696 C C . ALA A 1 92 ? 10.964 3.887 -8.821 1.00 88.75 92 ALA A C 1
ATOM 698 O O . ALA A 1 92 ? 11.066 3.743 -10.037 1.00 88.75 92 ALA A O 1
ATOM 699 N N . ARG A 1 93 ? 10.883 5.103 -8.264 1.00 92.56 93 ARG A N 1
ATOM 700 C CA . ARG A 1 93 ? 10.932 6.350 -9.049 1.00 92.56 93 ARG A CA 1
ATOM 701 C C . ARG A 1 93 ? 12.235 6.480 -9.833 1.00 92.56 93 ARG A C 1
ATOM 703 O O . ARG A 1 93 ? 12.193 6.788 -11.019 1.00 92.56 93 ARG A O 1
ATOM 710 N N . LYS A 1 94 ? 13.377 6.200 -9.198 1.00 94.06 94 LYS A N 1
ATOM 711 C CA . LYS A 1 94 ? 14.683 6.231 -9.870 1.00 94.06 94 LYS A CA 1
ATOM 712 C C . LYS A 1 94 ? 14.772 5.187 -10.986 1.00 94.06 94 LYS A C 1
ATOM 714 O O . LYS A 1 94 ? 15.267 5.488 -12.066 1.00 94.06 94 LYS A O 1
ATOM 719 N N . ALA A 1 95 ? 14.264 3.977 -10.750 1.00 90.00 95 ALA A N 1
ATOM 720 C CA . ALA A 1 95 ? 14.223 2.932 -11.770 1.00 90.00 95 ALA A CA 1
ATOM 721 C C . ALA A 1 95 ? 13.364 3.341 -12.980 1.00 90.00 95 ALA A C 1
ATOM 723 O O . ALA A 1 95 ? 13.789 3.149 -14.115 1.00 90.00 95 ALA A O 1
ATOM 724 N N . LEU A 1 96 ? 12.205 3.965 -12.747 1.00 88.50 96 LEU A N 1
ATOM 725 C CA . LEU A 1 96 ? 11.347 4.488 -13.815 1.00 88.50 96 LEU A CA 1
ATOM 726 C C . LEU A 1 96 ? 12.031 5.597 -14.621 1.00 88.50 96 LEU A C 1
ATOM 728 O O . LEU A 1 96 ? 11.976 5.574 -15.846 1.00 88.50 96 LEU A O 1
ATOM 732 N N . GLN A 1 97 ? 12.710 6.533 -13.956 1.00 91.56 97 GLN A N 1
ATOM 733 C CA . GLN A 1 97 ? 13.475 7.587 -14.633 1.00 91.56 97 GLN A CA 1
ATOM 734 C C . GLN A 1 97 ? 14.582 7.006 -15.517 1.00 91.56 97 GLN A C 1
ATOM 736 O O . GLN A 1 97 ? 14.717 7.404 -16.670 1.00 91.56 97 GLN A O 1
ATOM 741 N N . ASN A 1 98 ? 15.328 6.023 -15.009 1.00 87.88 98 ASN A N 1
ATOM 742 C CA . ASN A 1 98 ? 16.367 5.348 -15.784 1.00 87.88 98 ASN A CA 1
ATOM 743 C C . ASN A 1 98 ? 15.788 4.592 -16.988 1.00 87.88 98 ASN A C 1
ATOM 745 O O . ASN A 1 98 ? 16.375 4.625 -18.064 1.00 87.88 98 ASN A O 1
ATOM 749 N N . ALA A 1 99 ? 14.644 3.924 -16.817 1.00 81.88 99 ALA A N 1
ATOM 750 C CA . ALA A 1 99 ? 13.973 3.225 -17.908 1.00 81.88 99 ALA A CA 1
ATOM 751 C C . ALA A 1 99 ? 13.493 4.197 -18.995 1.00 81.88 99 ALA A C 1
ATOM 753 O O . ALA A 1 99 ? 13.653 3.912 -20.178 1.00 81.88 99 ALA A O 1
ATOM 754 N N . HIS A 1 100 ? 12.958 5.355 -18.602 1.00 80.06 100 HIS A N 1
ATOM 755 C CA . HIS A 1 100 ? 12.546 6.388 -19.547 1.00 80.06 100 HIS A CA 1
ATOM 756 C C . HIS A 1 100 ? 13.740 6.952 -20.325 1.00 80.06 100 HIS A C 1
ATOM 758 O O . HIS A 1 100 ? 13.710 6.954 -21.550 1.00 80.06 100 HIS A O 1
ATOM 764 N N . ALA A 1 101 ? 14.826 7.309 -19.633 1.00 84.38 101 ALA A N 1
ATOM 765 C CA . ALA A 1 101 ? 16.045 7.792 -20.278 1.00 84.38 101 ALA A CA 1
ATOM 766 C C . ALA A 1 101 ? 16.655 6.753 -21.236 1.00 84.38 101 ALA A C 1
ATOM 768 O O . ALA A 1 101 ? 17.137 7.104 -22.309 1.00 84.38 1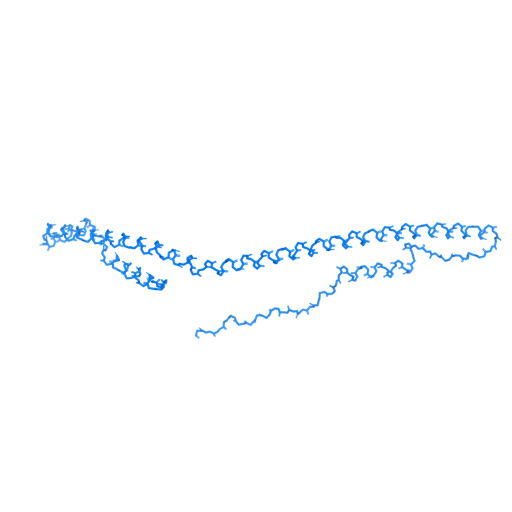01 ALA A O 1
ATOM 769 N N . ALA A 1 102 ? 16.613 5.465 -20.874 1.00 81.00 102 ALA A N 1
ATOM 770 C CA . ALA A 1 102 ? 17.061 4.387 -21.752 1.00 81.00 102 ALA A CA 1
ATOM 771 C C . ALA A 1 102 ? 16.175 4.244 -23.001 1.00 81.00 102 ALA A C 1
ATOM 773 O O . ALA A 1 102 ? 16.694 3.992 -24.087 1.00 81.00 102 ALA A O 1
ATOM 774 N N . ALA A 1 103 ? 14.857 4.422 -22.865 1.00 78.00 103 ALA A N 1
ATOM 775 C CA . ALA A 1 103 ? 13.933 4.402 -23.995 1.00 78.00 103 ALA A CA 1
ATOM 776 C C . ALA A 1 103 ? 14.167 5.586 -24.947 1.00 78.00 103 ALA A C 1
ATOM 778 O O . ALA A 1 103 ? 14.221 5.379 -26.157 1.00 78.00 103 ALA A O 1
ATOM 779 N N . ASP A 1 104 ? 14.379 6.791 -24.415 1.00 80.50 104 ASP A N 1
ATOM 780 C CA . ASP A 1 104 ? 14.677 7.980 -25.221 1.00 80.50 104 ASP A CA 1
ATOM 781 C C . ASP A 1 104 ? 16.016 7.834 -25.959 1.00 80.50 104 ASP A C 1
ATOM 783 O O . ASP A 1 104 ? 16.107 8.124 -27.151 1.00 80.50 104 ASP A O 1
ATOM 787 N N . ALA A 1 105 ? 17.046 7.315 -25.281 1.00 84.31 105 ALA A N 1
ATOM 788 C CA . ALA A 1 105 ? 18.344 7.044 -25.896 1.00 84.31 105 ALA A CA 1
ATOM 789 C C . ALA A 1 105 ? 18.248 5.995 -27.016 1.00 84.31 105 ALA A C 1
ATOM 791 O O . ALA A 1 105 ? 18.878 6.150 -28.061 1.00 84.31 105 ALA A O 1
ATOM 792 N N . LEU A 1 106 ? 17.438 4.947 -26.825 1.00 80.25 106 LEU A N 1
ATOM 793 C CA . LEU A 1 106 ? 17.181 3.952 -27.865 1.00 80.25 106 LEU A CA 1
ATOM 794 C C . LEU A 1 106 ? 16.447 4.570 -29.062 1.00 80.25 106 LEU A C 1
ATOM 796 O O . LEU A 1 106 ? 16.824 4.308 -30.199 1.00 80.25 106 LEU A O 1
ATOM 800 N N . ALA A 1 107 ? 15.428 5.397 -28.820 1.00 77.06 107 ALA A N 1
ATOM 801 C CA . ALA A 1 107 ? 14.692 6.075 -29.884 1.00 77.06 107 ALA A CA 1
ATOM 802 C C . ALA A 1 107 ? 15.599 7.009 -30.703 1.00 77.06 107 ALA A C 1
ATOM 804 O O . ALA A 1 107 ? 15.528 7.0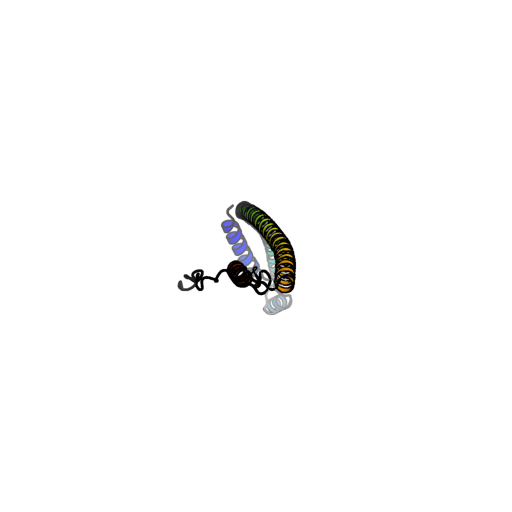02 -31.929 1.00 77.06 107 ALA A O 1
ATOM 805 N N . ALA A 1 108 ? 16.488 7.756 -30.041 1.00 78.06 108 ALA A N 1
ATOM 806 C CA . ALA A 1 108 ? 17.477 8.597 -30.711 1.00 78.06 108 ALA A CA 1
ATOM 807 C C . ALA A 1 108 ? 18.448 7.767 -31.567 1.00 78.06 108 ALA A C 1
ATOM 809 O O . ALA A 1 108 ? 18.626 8.063 -32.744 1.00 78.06 108 ALA A O 1
ATOM 810 N N . ALA A 1 109 ? 18.999 6.680 -31.015 1.00 81.81 109 ALA A N 1
ATOM 811 C CA . ALA A 1 109 ? 19.913 5.802 -31.745 1.00 81.81 109 ALA A CA 1
ATOM 812 C C . ALA A 1 109 ? 19.259 5.150 -32.976 1.00 81.81 109 ALA A C 1
ATOM 814 O O . ALA A 1 109 ? 19.905 5.013 -34.013 1.00 81.81 109 ALA A O 1
ATOM 815 N N . LEU A 1 110 ? 17.980 4.767 -32.878 1.00 78.25 110 LEU A N 1
ATOM 816 C CA . LEU A 1 110 ? 17.214 4.269 -34.023 1.00 78.25 110 LEU A CA 1
ATOM 817 C C . LEU A 1 110 ? 17.000 5.358 -35.083 1.00 78.25 110 LEU A C 1
ATOM 819 O O . LEU A 1 110 ? 17.132 5.070 -36.266 1.00 78.25 110 LEU A O 1
ATOM 823 N N . GLY A 1 111 ? 16.735 6.601 -34.674 1.00 76.31 111 GLY A N 1
ATOM 824 C CA . GLY A 1 111 ? 16.613 7.735 -35.594 1.00 76.31 111 GLY A CA 1
ATOM 825 C C . GLY A 1 111 ? 17.915 8.059 -36.334 1.00 76.31 111 GLY A C 1
ATOM 826 O O . GLY A 1 111 ? 17.897 8.248 -37.551 1.00 76.31 111 GLY A O 1
ATOM 827 N N . ASP A 1 112 ? 19.046 8.072 -35.626 1.00 81.00 112 ASP A N 1
ATOM 828 C CA . ASP A 1 112 ? 20.371 8.285 -36.226 1.00 81.00 112 ASP A CA 1
ATOM 829 C C . ASP A 1 112 ? 20.721 7.164 -37.214 1.00 81.00 112 ASP A C 1
ATOM 831 O O . ASP A 1 112 ? 21.242 7.417 -38.303 1.00 81.00 112 ASP A O 1
ATOM 835 N N . TRP A 1 113 ? 20.394 5.921 -36.851 1.00 79.25 113 TRP A N 1
ATOM 836 C CA . TRP A 1 113 ? 20.566 4.766 -37.726 1.00 79.25 113 TRP A CA 1
ATOM 837 C C . TRP A 1 113 ? 19.695 4.868 -38.985 1.00 79.25 113 TRP A C 1
ATOM 839 O O . TRP A 1 113 ? 20.219 4.718 -40.087 1.00 79.25 113 TRP A O 1
ATOM 849 N N . ASP A 1 114 ? 18.401 5.179 -38.845 1.00 77.31 114 ASP A N 1
ATOM 850 C CA . ASP A 1 114 ? 17.471 5.348 -39.970 1.00 77.31 114 ASP A CA 1
ATOM 851 C C . ASP A 1 114 ? 17.984 6.398 -40.965 1.00 77.31 114 ASP A C 1
ATOM 853 O O . ASP A 1 114 ? 17.918 6.202 -42.183 1.00 77.31 114 ASP A O 1
ATOM 857 N N . GLN A 1 115 ? 18.506 7.517 -40.458 1.00 81.06 115 GLN A N 1
ATOM 858 C CA . GLN A 1 115 ? 19.055 8.579 -41.293 1.00 81.06 115 GLN A CA 1
ATOM 859 C C . GLN A 1 115 ? 20.319 8.118 -42.028 1.00 81.06 115 GLN A C 1
ATOM 861 O O . GLN A 1 115 ? 20.397 8.250 -43.250 1.00 81.06 115 GLN A O 1
ATOM 866 N N . ALA A 1 116 ? 21.273 7.513 -41.316 1.00 82.12 116 ALA A N 1
ATOM 867 C CA . ALA A 1 116 ? 22.502 7.002 -41.919 1.00 82.12 116 ALA A CA 1
ATOM 868 C C . ALA A 1 116 ? 22.227 5.910 -42.969 1.00 82.12 116 ALA A C 1
ATOM 870 O O . ALA A 1 116 ? 22.863 5.888 -44.025 1.00 82.12 116 ALA A O 1
ATOM 871 N N . ALA A 1 117 ? 21.250 5.037 -42.714 1.00 78.75 117 ALA A N 1
ATOM 872 C CA . ALA A 1 117 ? 20.818 4.001 -43.642 1.00 78.75 117 ALA A CA 1
ATOM 873 C C . ALA A 1 117 ? 20.254 4.595 -44.943 1.00 78.75 117 ALA A C 1
ATOM 875 O O . ALA A 1 117 ? 20.620 4.144 -46.029 1.00 78.75 117 ALA A O 1
ATOM 876 N N . ARG A 1 118 ? 19.418 5.638 -44.852 1.00 79.69 118 ARG A N 1
ATOM 877 C CA . ARG A 1 118 ? 18.878 6.354 -46.023 1.00 79.69 118 ARG A CA 1
ATOM 878 C C . ARG A 1 118 ? 19.966 7.057 -46.827 1.00 79.69 118 ARG A C 1
ATOM 880 O O . ARG A 1 118 ? 19.947 6.996 -48.056 1.00 79.69 118 ARG A O 1
ATOM 887 N N . ASP A 1 119 ? 20.917 7.698 -46.153 1.00 84.62 119 ASP A N 1
ATOM 888 C CA . ASP A 1 119 ? 22.029 8.387 -46.814 1.00 84.62 119 ASP A CA 1
ATOM 889 C C . ASP A 1 119 ? 22.937 7.392 -47.553 1.00 84.62 119 ASP A C 1
ATOM 891 O O . ASP A 1 119 ? 23.342 7.633 -48.696 1.00 84.62 119 ASP A O 1
ATOM 895 N N . ALA A 1 120 ? 23.211 6.239 -46.937 1.00 82.81 120 ALA A N 1
ATOM 896 C CA . ALA A 1 120 ? 23.973 5.161 -47.555 1.00 82.81 120 ALA A CA 1
ATOM 897 C C . ALA A 1 120 ? 23.233 4.547 -48.757 1.00 82.81 120 ALA A C 1
ATOM 899 O O . ALA A 1 120 ? 23.843 4.343 -49.810 1.00 82.81 120 ALA A O 1
ATOM 900 N N . GLU A 1 121 ? 21.922 4.311 -48.641 1.00 83.81 121 GLU A N 1
ATOM 901 C CA . GLU A 1 121 ? 21.080 3.813 -49.735 1.00 83.81 121 GLU A CA 1
ATOM 902 C C . GLU A 1 121 ? 21.089 4.784 -50.922 1.00 83.81 121 GLU A C 1
ATOM 904 O O . GLU A 1 121 ? 21.335 4.384 -52.062 1.00 83.81 121 GLU A O 1
ATOM 909 N N . PHE A 1 122 ? 20.902 6.078 -50.658 1.00 85.88 122 PHE A N 1
ATOM 910 C CA . PHE A 1 122 ? 20.924 7.121 -51.679 1.00 85.88 122 PHE A CA 1
ATOM 911 C C . PHE A 1 122 ? 22.269 7.183 -52.412 1.00 85.88 122 PHE A C 1
ATOM 913 O O . PHE A 1 122 ? 22.304 7.157 -53.647 1.00 85.88 122 PHE A O 1
ATOM 920 N N . CYS A 1 123 ? 23.380 7.199 -51.673 1.00 86.44 123 CYS A N 1
ATOM 921 C CA . CYS A 1 123 ? 24.725 7.179 -52.249 1.00 86.44 123 CYS A CA 1
ATOM 922 C C . CYS A 1 123 ? 24.983 5.905 -53.070 1.00 86.44 123 CYS A C 1
ATOM 924 O O . CYS A 1 123 ? 25.523 5.981 -54.176 1.00 86.44 123 CYS A O 1
ATOM 926 N N . GLY A 1 124 ? 24.560 4.739 -52.573 1.00 86.56 124 GLY A N 1
ATOM 927 C CA . GLY A 1 124 ? 24.687 3.466 -53.283 1.00 86.56 124 GLY A CA 1
ATOM 928 C C . GLY A 1 124 ? 23.886 3.434 -54.586 1.00 86.56 124 GLY A C 1
ATOM 929 O O . GLY A 1 124 ? 24.394 2.986 -55.617 1.00 86.56 124 GLY A O 1
ATOM 930 N N . ILE A 1 125 ? 22.663 3.974 -54.585 1.00 85.94 125 ILE A N 1
ATOM 931 C CA . ILE A 1 125 ? 21.841 4.129 -55.794 1.00 85.94 125 ILE A CA 1
ATOM 932 C C . ILE A 1 125 ? 22.537 5.045 -56.805 1.00 85.94 125 ILE A C 1
ATOM 934 O O . ILE A 1 125 ? 22.618 4.688 -57.982 1.00 85.94 125 ILE A O 1
ATOM 938 N N . GLN A 1 126 ? 23.073 6.190 -56.371 1.00 88.94 126 GLN A N 1
ATOM 939 C CA . GLN A 1 126 ? 23.800 7.097 -57.265 1.00 88.94 126 GLN A CA 1
ATOM 940 C C . GLN A 1 126 ? 25.028 6.434 -57.891 1.00 88.94 126 GLN A C 1
ATOM 942 O O . GLN A 1 126 ? 25.192 6.486 -59.110 1.00 88.94 126 GLN A O 1
ATOM 947 N N . ALA A 1 127 ? 25.853 5.759 -57.086 1.00 87.44 127 ALA A N 1
ATOM 948 C CA . ALA A 1 127 ? 27.034 5.048 -57.569 1.00 87.44 127 ALA A CA 1
ATOM 949 C C . ALA A 1 127 ? 26.662 3.954 -58.584 1.00 87.44 127 ALA A C 1
ATOM 951 O O . ALA A 1 127 ? 27.297 3.822 -59.631 1.00 87.44 127 ALA A O 1
ATOM 952 N N . ASN A 1 128 ? 25.587 3.209 -58.320 1.00 88.62 128 ASN A N 1
ATOM 953 C CA . ASN A 1 128 ? 25.087 2.173 -59.220 1.00 88.62 128 ASN A CA 1
ATOM 954 C C . ASN A 1 128 ? 24.491 2.736 -60.520 1.00 88.62 128 ASN A C 1
ATOM 956 O O . ASN A 1 128 ? 24.603 2.094 -61.567 1.00 88.62 128 ASN A O 1
ATOM 960 N N . ASN A 1 129 ? 23.868 3.915 -60.480 1.00 89.38 129 ASN A N 1
ATOM 961 C CA . ASN A 1 129 ? 23.384 4.599 -61.679 1.00 89.38 129 ASN A CA 1
ATOM 962 C C . ASN A 1 129 ? 24.549 5.112 -62.536 1.00 89.38 129 ASN A C 1
ATOM 964 O O . ASN A 1 129 ? 24.562 4.854 -63.737 1.00 89.38 129 ASN A O 1
ATOM 968 N N . ALA A 1 130 ? 25.567 5.723 -61.925 1.00 90.12 130 ALA A N 1
ATOM 969 C CA . ALA A 1 130 ? 26.780 6.149 -62.625 1.00 90.12 130 ALA A CA 1
ATOM 970 C C . ALA A 1 130 ? 27.535 4.960 -63.251 1.00 90.12 130 ALA A C 1
ATOM 972 O O . ALA A 1 130 ? 27.964 5.021 -64.401 1.00 90.12 130 ALA A O 1
ATOM 973 N N . ALA A 1 131 ? 27.636 3.838 -62.531 1.00 87.81 131 ALA A N 1
ATOM 974 C CA . ALA A 1 131 ? 28.204 2.595 -63.052 1.00 87.81 131 ALA A CA 1
ATOM 975 C C . ALA A 1 131 ? 27.439 2.082 -64.284 1.00 87.81 131 ALA A C 1
ATOM 977 O O . ALA A 1 131 ? 28.046 1.710 -65.288 1.00 87.81 131 ALA A O 1
ATOM 978 N N . LYS A 1 132 ? 26.102 2.126 -64.238 1.00 89.81 132 LYS A N 1
ATOM 979 C CA . LYS A 1 132 ? 25.241 1.751 -65.365 1.00 89.81 132 LYS A CA 1
ATOM 980 C C . LYS A 1 132 ? 25.464 2.654 -66.583 1.00 89.81 132 LYS A C 1
ATOM 982 O O . LYS A 1 132 ? 25.533 2.138 -67.694 1.00 89.81 132 LYS A O 1
ATOM 987 N N . GLU A 1 133 ? 25.585 3.966 -66.389 1.00 91.62 133 GLU A N 1
ATOM 988 C CA . GLU A 1 133 ? 25.890 4.926 -67.464 1.00 91.62 133 GLU A CA 1
ATOM 989 C C . GLU A 1 133 ? 27.274 4.683 -68.080 1.00 91.62 133 GLU A C 1
ATOM 991 O O . GLU A 1 133 ? 27.440 4.788 -69.293 1.00 91.62 133 GLU A O 1
ATOM 996 N N . ALA A 1 134 ? 28.244 4.273 -67.262 1.00 89.38 134 ALA A N 1
ATOM 997 C CA . ALA A 1 134 ? 29.583 3.886 -67.697 1.00 89.38 134 ALA A CA 1
ATOM 998 C C . ALA A 1 134 ? 29.670 2.457 -68.282 1.00 89.38 134 ALA A C 1
ATOM 1000 O O . ALA A 1 134 ? 30.752 2.022 -68.675 1.00 89.38 134 ALA A O 1
ATOM 1001 N N . GLY A 1 135 ? 28.559 1.711 -68.347 1.00 90.50 135 GLY A N 1
ATOM 1002 C CA . GLY A 1 135 ? 28.511 0.357 -68.909 1.00 90.50 135 GLY A CA 1
ATOM 1003 C C . GLY A 1 135 ? 29.194 -0.718 -68.056 1.00 90.50 135 GLY A C 1
ATOM 1004 O O . GLY A 1 135 ? 29.501 -1.795 -68.567 1.00 90.50 135 GLY A O 1
ATOM 1005 N N . ILE A 1 136 ? 29.432 -0.448 -66.771 1.00 89.56 136 ILE A N 1
ATOM 1006 C CA . ILE A 1 136 ? 30.069 -1.382 -65.836 1.00 89.56 136 ILE A CA 1
ATOM 1007 C C . ILE A 1 136 ? 29.050 -1.982 -64.851 1.00 89.56 136 ILE A C 1
ATOM 1009 O O . ILE A 1 136 ? 28.012 -1.372 -64.572 1.00 89.56 136 ILE A O 1
ATOM 1013 N N . PRO A 1 137 ? 29.310 -3.194 -64.318 1.00 86.06 137 PRO A N 1
ATOM 1014 C CA . PRO A 1 137 ? 28.446 -3.817 -63.320 1.00 86.06 137 PRO A CA 1
ATOM 1015 C C . PRO A 1 137 ? 28.276 -2.941 -62.078 1.00 86.06 137 PRO A C 1
ATOM 1017 O O . PRO A 1 137 ? 29.205 -2.244 -61.677 1.00 86.06 137 PRO A O 1
ATOM 1020 N N . LYS A 1 138 ? 27.094 -3.016 -61.457 1.00 85.12 138 LYS A N 1
ATOM 1021 C CA . LYS A 1 138 ? 26.753 -2.287 -60.228 1.00 85.12 138 LYS A CA 1
ATOM 1022 C C . LYS A 1 138 ? 27.727 -2.654 -59.098 1.00 85.12 138 LYS A C 1
ATOM 1024 O O . LYS A 1 138 ? 27.706 -3.809 -58.673 1.00 85.12 138 LYS A O 1
ATOM 1029 N N . PRO A 1 139 ? 28.564 -1.718 -58.621 1.00 78.06 139 PRO A N 1
ATOM 1030 C CA . PRO A 1 139 ? 29.619 -2.044 -57.669 1.00 78.06 139 PRO A CA 1
ATOM 1031 C C . PRO A 1 139 ? 29.162 -1.987 -56.206 1.00 78.06 139 PRO A C 1
ATOM 1033 O O . PRO A 1 139 ? 29.908 -2.429 -55.339 1.00 78.06 139 PRO A O 1
ATOM 1036 N N . VAL A 1 140 ? 27.979 -1.433 -55.914 1.00 83.06 140 VAL A N 1
ATOM 1037 C CA . VAL A 1 140 ? 27.497 -1.245 -54.539 1.00 83.06 140 VAL A CA 1
ATOM 1038 C C . VAL A 1 140 ? 26.297 -2.146 -54.270 1.00 83.06 140 VAL A C 1
ATOM 1040 O O . VAL A 1 140 ? 25.288 -2.082 -54.978 1.00 83.06 140 VAL A O 1
ATOM 1043 N N . GLU A 1 141 ? 26.403 -2.979 -53.238 1.00 77.81 141 GLU A N 1
ATOM 1044 C CA . GLU A 1 141 ? 25.294 -3.803 -52.759 1.00 77.81 141 GLU A CA 1
ATOM 1045 C C . GLU A 1 141 ? 24.202 -2.946 -52.086 1.00 77.81 141 GLU A C 1
ATOM 1047 O O . GLU A 1 141 ? 24.496 -1.872 -51.555 1.00 77.81 141 GLU A O 1
ATOM 1052 N N . PRO A 1 142 ? 22.929 -3.381 -52.099 1.00 66.38 142 PRO A N 1
ATOM 1053 C CA . PRO A 1 142 ? 21.852 -2.663 -51.423 1.00 66.38 142 PRO A CA 1
ATOM 1054 C C . PRO A 1 142 ? 22.065 -2.598 -49.902 1.00 66.38 142 PRO A C 1
ATOM 1056 O O . PRO A 1 142 ? 22.285 -3.619 -49.255 1.00 66.38 142 PRO A O 1
ATOM 1059 N N . VAL A 1 143 ? 21.914 -1.405 -49.327 1.00 67.62 143 VAL A N 1
ATOM 1060 C CA . VAL A 1 143 ? 21.927 -1.135 -47.878 1.00 67.62 143 VAL A CA 1
ATOM 1061 C C . VAL A 1 143 ? 20.620 -0.431 -47.482 1.00 67.62 143 VAL A C 1
ATOM 1063 O O . VAL A 1 143 ? 20.012 0.213 -48.333 1.00 67.62 143 VAL A O 1
ATOM 1066 N N . GLY A 1 144 ? 20.156 -0.576 -46.231 1.00 65.94 144 GLY A N 1
ATOM 1067 C CA . GLY A 1 144 ? 18.931 0.072 -45.724 1.00 65.94 144 GLY A CA 1
ATOM 1068 C C . GLY A 1 144 ? 17.814 -0.886 -45.279 1.00 65.94 144 GLY A C 1
ATOM 1069 O O . GLY A 1 144 ? 18.078 -2.021 -44.899 1.00 65.94 144 GLY A O 1
ATOM 1070 N N . ILE A 1 145 ? 16.549 -0.441 -45.327 1.00 60.72 145 ILE A N 1
ATOM 1071 C CA . ILE A 1 145 ? 15.364 -1.166 -44.794 1.00 60.72 145 ILE A CA 1
ATOM 1072 C C . ILE A 1 145 ? 15.162 -2.552 -45.446 1.00 60.72 145 ILE A C 1
ATOM 1074 O O . ILE A 1 145 ? 14.552 -3.443 -44.860 1.00 60.72 145 ILE A O 1
ATOM 1078 N N . GLY A 1 146 ? 15.691 -2.763 -46.654 1.00 59.72 146 GLY A N 1
ATOM 1079 C CA . GLY A 1 146 ? 15.671 -4.057 -47.346 1.00 59.72 146 GLY A CA 1
ATOM 1080 C C . GLY A 1 146 ? 16.895 -4.952 -47.104 1.00 59.72 146 GLY A C 1
ATOM 1081 O O . GLY A 1 146 ? 16.964 -6.026 -47.699 1.00 59.72 146 GLY A O 1
ATOM 1082 N N . SER A 1 147 ? 17.875 -4.524 -46.299 1.00 67.00 147 SER A N 1
ATOM 1083 C CA . SER A 1 147 ? 19.123 -5.262 -46.076 1.00 67.00 147 SER A CA 1
ATOM 1084 C C . SER A 1 147 ? 19.004 -6.298 -44.951 1.00 67.00 147 SER A C 1
ATOM 1086 O O . SER A 1 147 ? 18.161 -6.208 -44.054 1.00 67.00 147 SER A O 1
ATOM 1088 N N . GLN A 1 148 ? 19.893 -7.293 -44.973 1.00 72.25 148 GLN A N 1
ATOM 1089 C CA . GLN A 1 148 ? 19.985 -8.309 -43.920 1.00 72.25 148 GLN A CA 1
ATOM 1090 C C . GLN A 1 148 ? 20.385 -7.708 -42.559 1.00 72.25 148 GLN A C 1
ATOM 1092 O O . GLN A 1 148 ? 19.946 -8.192 -41.517 1.00 72.25 148 GLN A O 1
ATOM 1097 N N . GLU A 1 149 ? 21.164 -6.626 -42.569 1.00 69.00 149 GLU A N 1
ATOM 1098 C CA . GLU A 1 149 ? 21.586 -5.900 -41.368 1.00 69.00 149 GLU A CA 1
ATOM 1099 C C . GLU A 1 149 ? 20.388 -5.333 -40.592 1.00 69.00 149 GLU A C 1
ATOM 1101 O O . GLU A 1 149 ? 20.308 -5.484 -39.370 1.00 69.00 149 GLU A O 1
ATOM 1106 N N . PHE A 1 150 ? 19.404 -4.766 -41.297 1.00 68.19 150 PHE A N 1
ATOM 1107 C CA . PHE A 1 150 ? 18.182 -4.266 -40.669 1.00 68.19 150 PHE A CA 1
ATOM 1108 C C . PHE A 1 150 ? 17.340 -5.389 -40.048 1.00 68.19 150 PHE A C 1
ATOM 1110 O O . PHE A 1 150 ? 16.874 -5.266 -38.915 1.00 68.19 150 PHE A O 1
ATOM 1117 N N . ALA A 1 151 ? 17.192 -6.520 -40.746 1.00 68.75 151 ALA A N 1
ATOM 1118 C CA . ALA A 1 151 ? 16.438 -7.669 -40.241 1.00 68.75 151 ALA A CA 1
ATOM 1119 C C . ALA A 1 151 ? 17.051 -8.267 -38.957 1.00 68.75 151 ALA A C 1
ATOM 1121 O O . ALA A 1 151 ? 16.333 -8.730 -38.064 1.00 68.75 151 ALA A O 1
ATOM 1122 N N . GLU A 1 152 ? 18.381 -8.253 -38.829 1.00 75.62 152 GLU A N 1
ATOM 1123 C CA . GLU A 1 152 ? 19.066 -8.676 -37.605 1.00 75.62 152 GLU A CA 1
ATOM 1124 C C . GLU A 1 152 ? 18.883 -7.684 -36.453 1.00 75.62 152 GLU A C 1
ATOM 1126 O O . GLU A 1 152 ? 18.739 -8.106 -35.299 1.00 75.62 152 GLU A O 1
ATOM 1131 N N . LEU A 1 153 ? 18.857 -6.384 -36.750 1.00 69.56 1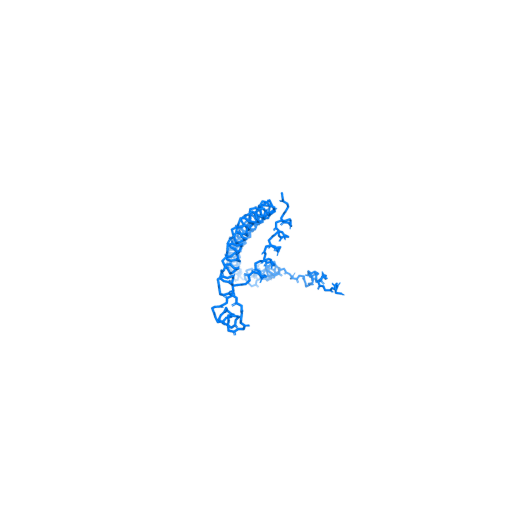53 LEU A N 1
ATOM 1132 C CA . LEU A 1 153 ? 18.610 -5.333 -35.768 1.00 69.56 153 LEU A CA 1
ATOM 1133 C C . LEU A 1 153 ? 17.186 -5.419 -35.199 1.00 69.56 153 LEU A C 1
ATOM 1135 O O . LEU A 1 153 ? 17.029 -5.467 -33.977 1.00 69.56 153 LEU A O 1
ATOM 1139 N N . ASP A 1 154 ? 16.166 -5.523 -36.056 1.00 68.69 154 ASP A N 1
ATOM 1140 C CA . ASP A 1 154 ? 14.757 -5.653 -35.650 1.00 68.69 154 ASP A CA 1
ATOM 1141 C C . ASP A 1 154 ? 14.553 -6.865 -34.725 1.00 68.69 154 ASP A C 1
ATOM 1143 O O . ASP A 1 154 ? 13.980 -6.772 -33.633 1.00 68.69 154 ASP A O 1
ATOM 1147 N N . LYS A 1 155 ? 15.168 -8.000 -35.080 1.00 74.62 155 LYS A N 1
ATOM 1148 C CA . LYS A 1 155 ? 15.176 -9.206 -34.244 1.00 74.62 155 LYS A CA 1
ATOM 1149 C C . LYS A 1 155 ? 15.805 -8.965 -32.867 1.00 74.62 155 LYS A C 1
ATOM 1151 O O . LYS A 1 155 ? 15.285 -9.472 -31.870 1.00 74.62 155 LYS A O 1
ATOM 1156 N N . ARG A 1 156 ? 16.913 -8.220 -32.782 1.00 67.69 156 ARG A N 1
ATOM 1157 C CA . ARG A 1 156 ? 17.586 -7.901 -31.507 1.00 67.69 156 ARG A CA 1
ATOM 1158 C C . ARG A 1 156 ? 16.746 -6.953 -30.648 1.00 67.69 156 ARG A C 1
ATOM 1160 O O . ARG A 1 156 ? 16.599 -7.209 -29.454 1.00 67.69 156 ARG A O 1
ATOM 1167 N N . VAL A 1 157 ? 16.142 -5.920 -31.236 1.00 68.12 157 VAL A N 1
ATOM 1168 C CA . VAL A 1 157 ? 15.229 -4.998 -30.531 1.00 68.12 157 VAL A CA 1
ATOM 1169 C C . VAL A 1 157 ? 14.028 -5.759 -29.967 1.00 68.12 157 VAL A C 1
ATOM 1171 O O . VAL A 1 157 ? 13.699 -5.620 -28.786 1.00 68.12 157 VAL A O 1
ATOM 1174 N N . TYR A 1 158 ? 13.427 -6.649 -30.759 1.00 68.44 158 TYR A N 1
ATOM 1175 C CA . TYR A 1 158 ? 12.321 -7.496 -30.315 1.00 68.44 158 TYR A CA 1
ATOM 1176 C C . TYR A 1 158 ? 12.696 -8.391 -29.122 1.00 68.44 158 TYR A C 1
ATOM 1178 O O . TYR A 1 158 ? 11.921 -8.521 -28.171 1.00 68.44 158 TYR A O 1
ATOM 1186 N N . GLN A 1 159 ? 13.894 -8.985 -29.134 1.00 68.00 159 GLN A N 1
ATOM 1187 C CA . GLN A 1 159 ? 14.398 -9.817 -28.034 1.00 68.00 159 GLN A CA 1
ATOM 1188 C C . GLN A 1 159 ? 14.618 -9.025 -26.738 1.00 68.00 159 GLN A C 1
ATOM 1190 O O . GLN A 1 159 ? 14.353 -9.546 -25.655 1.00 68.00 159 GLN A O 1
ATOM 1195 N N . VAL A 1 160 ? 15.062 -7.770 -26.837 1.00 64.81 160 VAL A N 1
ATOM 1196 C CA . VAL A 1 160 ? 15.263 -6.888 -25.676 1.00 64.81 160 VAL A CA 1
ATOM 1197 C C . VAL A 1 160 ? 13.930 -6.427 -25.080 1.00 64.81 160 VAL A C 1
ATOM 1199 O O . VAL A 1 160 ? 13.791 -6.381 -23.860 1.00 64.81 160 VAL A O 1
ATOM 1202 N N . LEU A 1 161 ? 12.929 -6.124 -25.914 1.00 61.75 161 LEU A N 1
ATOM 1203 C CA . LEU A 1 161 ? 11.606 -5.659 -25.468 1.00 61.75 161 LEU A CA 1
ATOM 1204 C C . LEU A 1 161 ? 10.698 -6.789 -24.960 1.00 61.75 161 LEU A C 1
ATOM 1206 O O . LEU A 1 161 ? 9.753 -6.547 -24.206 1.00 61.75 161 LEU A O 1
ATOM 1210 N N . ARG A 1 162 ? 10.984 -8.035 -25.344 1.00 58.62 162 ARG A N 1
ATOM 1211 C CA . ARG A 1 162 ? 10.357 -9.242 -24.800 1.00 58.62 162 ARG A CA 1
ATOM 1212 C C . ARG A 1 162 ? 11.424 -10.145 -24.186 1.00 58.62 162 ARG A C 1
ATOM 1214 O O . ARG A 1 162 ? 11.683 -11.219 -24.739 1.00 58.62 162 ARG A O 1
ATOM 1221 N N . PRO A 1 163 ? 12.007 -9.775 -23.026 1.00 53.75 163 PRO A N 1
ATOM 1222 C CA . PRO A 1 163 ? 12.796 -10.739 -22.281 1.00 53.75 163 PRO A CA 1
ATOM 1223 C C . PRO A 1 163 ? 11.863 -11.915 -22.010 1.00 53.75 163 PRO A C 1
ATOM 1225 O O . PRO A 1 163 ? 10.755 -11.714 -21.500 1.00 53.75 163 PRO A O 1
ATOM 1228 N N . GLN A 1 164 ? 12.249 -13.118 -22.443 1.00 50.66 164 GLN A N 1
ATOM 1229 C CA . GLN A 1 164 ? 11.463 -14.314 -22.174 1.00 50.66 164 GLN A CA 1
ATOM 1230 C C . GLN A 1 164 ? 11.115 -14.295 -20.687 1.00 50.66 164 GLN A C 1
ATOM 1232 O O . GLN A 1 164 ? 12.005 -14.352 -19.837 1.00 50.66 164 GLN A O 1
ATOM 1237 N N . ARG A 1 165 ? 9.823 -14.146 -20.361 1.00 44.00 165 ARG A N 1
ATOM 1238 C CA . ARG A 1 165 ? 9.357 -14.396 -19.002 1.00 44.00 165 ARG A CA 1
ATOM 1239 C C . ARG A 1 165 ? 9.789 -15.820 -18.714 1.00 44.00 165 ARG A C 1
ATOM 1241 O O . ARG A 1 165 ? 9.248 -16.730 -19.333 1.00 44.00 165 ARG A O 1
ATOM 1248 N N . VAL A 1 166 ? 10.767 -16.003 -17.832 1.00 44.81 166 VAL A N 1
ATOM 1249 C CA . VAL A 1 166 ? 11.085 -17.327 -17.307 1.00 44.81 166 VAL A CA 1
ATOM 1250 C C . VAL A 1 166 ? 9.773 -17.850 -16.718 1.00 44.81 166 VAL A C 1
ATOM 1252 O O . VAL A 1 166 ? 9.260 -17.247 -15.768 1.00 44.81 166 VAL A O 1
ATOM 1255 N N . PRO A 1 167 ? 9.148 -18.887 -17.298 1.00 42.09 167 PRO A N 1
ATOM 1256 C CA . PRO A 1 167 ? 7.943 -19.444 -16.724 1.00 42.09 167 PRO A CA 1
ATOM 1257 C C . PRO A 1 167 ? 8.376 -20.158 -15.443 1.00 42.09 167 PRO A C 1
ATOM 1259 O O . PRO A 1 167 ? 9.162 -21.098 -15.505 1.00 42.09 167 PRO A O 1
ATOM 1262 N N . GLY A 1 168 ? 7.878 -19.720 -14.285 1.00 43.06 168 GLY A N 1
ATOM 1263 C CA . GLY A 1 168 ? 7.875 -20.580 -13.100 1.00 43.06 168 GLY A CA 1
ATOM 1264 C C . GLY A 1 168 ? 8.735 -20.191 -11.899 1.00 43.06 168 GLY A C 1
ATOM 1265 O O . GLY A 1 168 ? 9.148 -21.089 -11.176 1.00 43.06 168 GLY A O 1
ATOM 1266 N N . VAL A 1 169 ? 8.898 -18.907 -11.557 1.00 43.00 169 VAL A N 1
ATOM 1267 C CA . VAL A 1 169 ? 9.039 -18.594 -10.119 1.00 43.00 169 VAL A CA 1
ATOM 1268 C C . VAL A 1 169 ? 7.633 -18.613 -9.519 1.00 43.00 169 VAL A C 1
ATOM 1270 O O . VAL A 1 169 ? 6.973 -17.584 -9.383 1.00 43.00 169 VAL A O 1
ATOM 1273 N N . GLN A 1 170 ? 7.133 -19.819 -9.231 1.00 43.62 170 GLN A N 1
ATOM 1274 C CA . GLN A 1 170 ? 6.035 -19.995 -8.288 1.00 43.62 170 GLN A CA 1
ATOM 1275 C C . GLN A 1 170 ? 6.522 -19.433 -6.950 1.00 43.62 170 GLN A C 1
ATOM 1277 O O . GLN A 1 170 ? 7.284 -20.084 -6.240 1.00 43.62 170 GLN A O 1
ATOM 1282 N N . LEU A 1 171 ? 6.122 -18.202 -6.623 1.00 43.78 171 LEU A N 1
ATOM 1283 C CA . LEU A 1 171 ? 6.173 -17.712 -5.249 1.00 43.78 171 LEU A CA 1
ATOM 1284 C C . LEU A 1 171 ? 5.422 -18.741 -4.402 1.00 43.78 171 LEU A C 1
ATOM 1286 O O . LEU A 1 171 ? 4.230 -18.972 -4.617 1.00 43.78 171 LEU A O 1
ATOM 1290 N N . GLY A 1 172 ? 6.167 -19.431 -3.540 1.00 41.31 172 GLY A N 1
ATOM 1291 C CA . GLY A 1 172 ? 5.698 -20.593 -2.807 1.00 41.31 172 GLY A CA 1
ATOM 1292 C C . GLY A 1 172 ? 4.387 -20.308 -2.087 1.00 41.31 172 GLY A C 1
ATOM 1293 O O . GLY A 1 172 ? 4.350 -19.558 -1.117 1.00 41.31 172 GLY A O 1
ATOM 1294 N N . LYS A 1 173 ? 3.318 -20.978 -2.522 1.00 44.69 173 LYS A N 1
ATOM 1295 C CA . LYS A 1 173 ? 2.213 -21.335 -1.636 1.00 44.69 173 LYS A CA 1
ATOM 1296 C C . LYS A 1 173 ? 2.731 -22.410 -0.679 1.00 44.69 173 LYS A C 1
ATOM 1298 O O . LYS A 1 173 ? 2.443 -23.587 -0.859 1.00 44.69 173 LYS A O 1
ATOM 1303 N N . GLN A 1 174 ? 3.557 -22.031 0.291 1.00 45.06 174 GLN A N 1
ATOM 1304 C CA . GLN A 1 174 ? 3.804 -22.876 1.451 1.00 45.06 174 GLN A CA 1
ATOM 1305 C C . GLN A 1 174 ? 2.982 -22.345 2.624 1.00 45.06 174 GLN A C 1
ATOM 1307 O O . GLN A 1 174 ? 3.267 -21.293 3.181 1.00 45.06 174 GLN A O 1
ATOM 1312 N N . GLN A 1 175 ? 1.959 -23.139 2.944 1.00 47.88 175 GLN A N 1
ATOM 1313 C CA . GLN A 1 175 ? 1.432 -23.372 4.287 1.00 47.88 175 GLN A CA 1
ATOM 1314 C C . GLN A 1 175 ? 0.757 -22.185 4.986 1.00 47.88 175 GLN A C 1
ATOM 1316 O O . GLN A 1 175 ? 1.237 -21.653 5.980 1.00 47.88 175 GLN A O 1
ATOM 1321 N N . ILE A 1 176 ? -0.457 -21.875 4.537 1.00 47.72 176 ILE A N 1
ATOM 1322 C CA . ILE A 1 176 ? -1.544 -21.573 5.470 1.00 47.72 176 ILE A CA 1
ATOM 1323 C C . ILE A 1 176 ? -2.535 -22.710 5.260 1.00 47.72 176 ILE A C 1
ATOM 1325 O O . ILE A 1 176 ? -3.148 -22.744 4.203 1.00 47.72 176 ILE A O 1
ATOM 1329 N N . GLU A 1 177 ? -2.559 -23.668 6.188 1.00 42.47 177 GLU A N 1
ATOM 1330 C CA . GLU A 1 177 ? -3.613 -24.670 6.453 1.00 42.47 177 GLU A CA 1
ATOM 1331 C C . GLU A 1 177 ? -2.987 -25.992 6.907 1.00 42.47 177 GLU A C 1
ATOM 1333 O O . GLU A 1 177 ? -2.681 -26.863 6.100 1.00 42.47 177 GLU A O 1
ATOM 1338 N N . SER A 1 178 ? -2.794 -26.118 8.221 1.00 39.09 178 SER A N 1
ATOM 1339 C CA . SER A 1 178 ? -3.171 -27.310 8.996 1.00 39.09 178 SER A CA 1
ATOM 1340 C C . SER A 1 178 ? -2.707 -27.113 10.440 1.00 39.09 178 SER A C 1
ATOM 1342 O O . SER A 1 178 ? -1.534 -27.291 10.764 1.00 39.09 178 SER A O 1
ATOM 1344 N N . GLY A 1 179 ? -3.647 -26.696 11.280 1.00 37.38 179 GLY A N 1
ATOM 1345 C CA . GLY A 1 179 ? -3.500 -26.529 12.721 1.00 37.38 179 GLY A CA 1
ATOM 1346 C C . GLY A 1 179 ? -4.874 -26.342 13.361 1.00 37.38 179 GLY A C 1
ATOM 1347 O O . GLY A 1 179 ? -5.083 -25.374 14.086 1.00 37.38 179 GLY A O 1
ATOM 1348 N N . VAL A 1 180 ? -5.813 -27.217 12.986 1.00 40.94 180 VAL A N 1
ATOM 1349 C CA . VAL A 1 180 ? -6.968 -27.600 13.809 1.00 40.94 180 VAL A CA 1
ATOM 1350 C C . VAL A 1 180 ? -6.632 -28.968 14.378 1.00 40.94 180 VAL A C 1
ATOM 1352 O O . VAL A 1 180 ? -6.134 -29.795 13.578 1.00 40.94 180 VAL A O 1
#

Foldseek 3Di:
DALVVLVVLLVVLVVLLVVLDQDDPVNLVVVVVVPDDSVVVVVVNVVSVVVNVVSVVVNVVSVVVSVVNCCVVCVVVVVVVVVVVVVVVVVVVVVVVVVVVVVVVVVVVVVVVQVVQVVLQVVLVVQQVVCVVVVHHRPHDHTHPPDPVVVVVVVVVVCVVCVPPPPDPPPDPPDDDDDD

Organism: Marinobacter nauticus (NCBI:txid2743)

Solvent-accessible surface area (backbone atoms only — not comparable to full-atom values): 10340 Å² total; per-residue (Å²): 134,56,64,65,59,46,51,55,52,45,51,53,48,52,55,54,49,62,75,48,60,85,81,51,72,70,60,52,51,53,41,37,76,72,69,47,61,64,68,61,53,52,50,52,50,51,51,39,52,52,50,46,51,53,48,52,52,52,46,53,53,45,51,52,50,40,54,51,45,50,47,63,69,46,43,61,59,53,54,50,52,51,53,53,49,52,54,51,51,53,53,51,52,52,51,51,52,52,52,50,54,52,51,53,52,50,52,49,54,50,51,55,47,55,51,52,30,51,53,50,29,52,52,33,51,51,54,28,50,54,25,51,75,71,73,42,76,65,82,52,74,84,52,34,92,88,23,73,69,44,58,55,47,55,54,51,53,52,48,68,78,48,62,78,76,74,87,74,83,70,78,75,91,73,81,90,85,87,86,129

pLDDT: mean 81.49, std 15.07, range [37.38, 95.5]

Mean predicted aligned error: 14.61 Å

Secondary structure (DSSP, 8-state):
--HHHHHHHHHHHHHHHHHTPPPPHHHHHHHHHTT--HHHHHHHHHHHHHHHHHHHHHHHHHHHHHHHHHHHHHHHHHHHHHHHHHHHHHHHHHHHHHHHHHHHHHHHHHHHHHHHHHHHHHHHHHHHHHHHHTT----S---STTSHHHHHHHHHHHHHHS----TT-------S----